Protein AF-A0A7W4I8B1-F1 (afdb_monomer_lite)

Secondary structure (DSSP, 8-state):
--------HHHHHHHHHHSTTHHHHHHHSTTBTTTBPEEEEEEEETTEEEEEEEEE-EEETTEEE-SS-EEEEESSS-TT-EEEEE-S--SEEEEEEEE------PPPP-HHHHTT-HHHHHHHHHHHHHT-TTHHHHHHH-TTBTTTB-EEEEEEPSSSS-EEEEEEE--EEE-TTS-EEE-TTS-EEEEE--TTS--EEEEE-TTTS-EEEEEEE-SGGG-S--SSHHHHHHHHHHHHHHHHT-HHHHHHHHHHHHHHT--SS---EEEEEETTEEEEEEEEE--EETTTEE-TTSEEEEE-TTS-EEEEEGGG-SEEEEE--------

pLDDT: mean 74.07, std 16.53, range [25.53, 95.06]

Radius of gyration: 26.52 Å; chains: 1; bounding box: 70×61×72 Å

Foldseek 3Di:
DDPPPVCDLVNQVVLLCPQPCNVVLCVQVFQDLAQQWFWWKWWDDPPDTFIFTFSFADDDPSYHPPQAKTWGWGCPVPVSTDIDIDHRRPTDMGTDDTGRPHLPDPPDPPVVVCLPDPVSVLVVLVVLLVSDRCNVVLCVQPQCDLALEKWWWKFKADPPDGWIWIFRFADWDADPVRGIYHPPQAKTWTFTDDVPDRIDIDIDHCVVIPMDTPDIGDSVVRDDRDVCNVVLVLFAVLLQVLQVVDPVLLVVQCVVCVVVVHDSGQFKWKWFAQPPDIATFTFSDADDDPFDDGPLQAWTWGQTSVSDIDIDNSVNTPDMDMDGDDDDDDD

Structure (mmCIF, N/CA/C/O backbone):
data_AF-A0A7W4I8B1-F1
#
_entry.id   AF-A0A7W4I8B1-F1
#
loop_
_atom_site.group_PDB
_atom_site.id
_atom_site.type_symbol
_atom_site.label_atom_id
_atom_site.label_alt_id
_atom_site.label_comp_id
_atom_site.label_asym_id
_atom_site.label_entity_id
_atom_site.label_seq_id
_atom_site.pdbx_PDB_ins_code
_atom_site.Cartn_x
_atom_site.Cartn_y
_atom_site.Cartn_z
_atom_site.occupancy
_atom_site.B_iso_or_equiv
_atom_site.auth_seq_id
_atom_site.auth_comp_id
_atom_site.auth_asym_id
_atom_site.auth_atom_id
_atom_site.pdbx_PDB_model_num
ATOM 1 N N . MET A 1 1 ? -34.168 -5.038 41.125 1.00 32.00 1 MET A N 1
ATOM 2 C CA . MET A 1 1 ? -33.395 -6.272 40.877 1.00 32.00 1 MET A CA 1
ATOM 3 C C . MET A 1 1 ? -32.496 -5.937 39.701 1.00 32.00 1 MET A C 1
ATOM 5 O O . MET A 1 1 ? -32.851 -6.201 38.564 1.00 32.00 1 MET A O 1
ATOM 9 N N . GLU A 1 2 ? -31.444 -5.168 39.977 1.00 31.81 2 GLU A N 1
ATOM 10 C CA . GLU A 1 2 ? -30.563 -4.589 38.960 1.00 31.81 2 GLU A CA 1
ATOM 11 C C . GLU A 1 2 ? -29.473 -5.608 38.655 1.00 31.81 2 GLU A C 1
ATOM 13 O O . GLU A 1 2 ? -28.591 -5.855 39.472 1.00 31.81 2 GLU A O 1
ATOM 18 N N . ASN A 1 3 ? -29.597 -6.255 37.502 1.00 31.66 3 ASN A N 1
ATOM 19 C CA . ASN A 1 3 ? -28.546 -7.076 36.924 1.00 31.66 3 ASN A CA 1
ATOM 20 C C . ASN A 1 3 ? -27.954 -6.264 35.764 1.00 31.66 3 ASN A C 1
ATOM 22 O O . ASN A 1 3 ? -28.152 -6.590 34.599 1.00 31.66 3 ASN A O 1
ATOM 26 N N . THR A 1 4 ? -27.285 -5.152 36.076 1.00 36.09 4 THR A N 1
ATOM 27 C CA . THR A 1 4 ? -26.456 -4.426 35.108 1.00 36.09 4 THR A CA 1
ATOM 28 C C . THR A 1 4 ? -25.197 -5.253 34.887 1.00 36.09 4 THR A C 1
ATOM 30 O O . THR A 1 4 ? -24.173 -5.099 35.551 1.00 36.09 4 THR A O 1
ATOM 33 N N . CYS A 1 5 ? -25.311 -6.228 33.985 1.00 39.41 5 CYS A N 1
ATOM 34 C CA . CYS A 1 5 ? -24.157 -6.895 33.415 1.00 39.41 5 CYS A CA 1
ATOM 35 C C . CYS A 1 5 ? -23.373 -5.807 32.677 1.00 39.41 5 CYS A C 1
ATOM 37 O O . CYS A 1 5 ? -23.791 -5.348 31.621 1.00 39.41 5 CYS A O 1
ATOM 39 N N . SER A 1 6 ? -22.298 -5.317 33.291 1.00 49.91 6 SER A N 1
ATOM 40 C CA . SER A 1 6 ? -21.320 -4.468 32.620 1.00 49.91 6 SER A CA 1
ATOM 41 C C . SER A 1 6 ? -20.761 -5.276 31.450 1.00 49.91 6 SER A C 1
ATOM 43 O O . SER A 1 6 ? -19.917 -6.157 31.636 1.00 49.91 6 SER A O 1
ATOM 45 N N . THR A 1 7 ? -21.312 -5.060 30.256 1.00 63.59 7 THR A N 1
ATOM 46 C CA . THR A 1 7 ? -20.799 -5.672 29.037 1.00 63.59 7 THR A CA 1
ATOM 47 C C . THR A 1 7 ? -19.447 -5.030 28.772 1.00 63.59 7 THR A C 1
ATOM 49 O O . THR A 1 7 ? -19.365 -3.860 28.401 1.00 63.59 7 THR A O 1
ATOM 52 N N . SER A 1 8 ? -18.373 -5.774 29.032 1.00 83.50 8 SER A N 1
ATOM 53 C CA . SER A 1 8 ? -17.022 -5.260 28.839 1.00 83.50 8 SER A CA 1
ATOM 54 C C . SER A 1 8 ? -16.792 -4.921 27.366 1.00 83.50 8 SER A C 1
ATOM 56 O O . SER A 1 8 ? -17.287 -5.614 26.471 1.00 83.50 8 SER A O 1
ATOM 58 N N . LEU A 1 9 ? -16.010 -3.871 27.104 1.00 85.94 9 LEU A N 1
ATOM 59 C CA . LEU A 1 9 ? -15.662 -3.453 25.748 1.00 85.94 9 LEU A CA 1
ATOM 60 C C . LEU A 1 9 ? -15.135 -4.621 24.896 1.00 85.94 9 LEU A C 1
ATOM 62 O O . LEU A 1 9 ? -15.518 -4.759 23.737 1.00 85.94 9 LEU A O 1
ATOM 66 N N . ASP A 1 10 ? -14.314 -5.499 25.478 1.00 86.69 10 ASP A N 1
ATOM 67 C CA . ASP A 1 10 ? -13.799 -6.693 24.799 1.00 86.69 10 ASP A CA 1
ATOM 68 C C . ASP A 1 10 ? -14.903 -7.639 24.320 1.00 86.69 10 ASP A C 1
ATOM 70 O O . ASP A 1 10 ? -14.836 -8.148 23.201 1.00 86.69 10 ASP A O 1
ATOM 74 N N . ALA A 1 11 ? -15.938 -7.857 25.136 1.00 88.50 11 ALA A N 1
ATOM 75 C CA . ALA A 1 11 ? -17.061 -8.705 24.761 1.00 88.50 11 ALA A CA 1
ATOM 76 C C . ALA A 1 11 ? -17.877 -8.084 23.616 1.00 88.50 11 ALA A C 1
ATOM 78 O O . ALA A 1 11 ? -18.246 -8.799 22.684 1.00 88.50 11 ALA A O 1
ATOM 79 N N . LEU A 1 12 ? -18.101 -6.763 23.641 1.00 89.88 12 LEU A N 1
ATOM 80 C CA . LEU A 1 12 ? -18.790 -6.048 22.560 1.00 89.88 12 LEU A CA 1
ATOM 81 C C . LEU A 1 12 ? -17.990 -6.058 21.257 1.00 89.88 12 LEU A C 1
ATOM 83 O O . LEU A 1 12 ? -18.561 -6.313 20.200 1.00 89.88 12 LEU A O 1
ATOM 87 N N . VAL A 1 13 ? -16.678 -5.813 21.314 1.00 90.19 13 VAL A N 1
ATOM 88 C CA . VAL A 1 13 ? -15.803 -5.851 20.130 1.00 90.19 13 VAL A CA 1
ATOM 89 C C . VAL A 1 13 ? -15.791 -7.249 19.523 1.00 90.19 13 VAL A C 1
ATOM 91 O O . VAL A 1 13 ? -15.907 -7.405 18.308 1.00 90.19 13 VAL A O 1
ATOM 94 N N . GLU A 1 14 ? -15.689 -8.278 20.357 1.00 89.75 14 GLU A N 1
ATOM 95 C CA . GLU A 1 14 ? -15.655 -9.654 19.886 1.00 89.75 14 GLU A CA 1
ATOM 96 C C . GLU A 1 14 ? -17.014 -10.113 19.326 1.00 89.75 14 GLU A C 1
ATOM 98 O O . GLU A 1 14 ? -17.061 -10.793 18.301 1.00 89.75 14 GLU A O 1
ATOM 103 N N . ALA A 1 15 ? -18.129 -9.698 19.935 1.00 90.25 15 ALA A N 1
ATOM 104 C CA . ALA A 1 15 ? -19.464 -9.911 19.377 1.00 90.25 15 ALA A CA 1
ATOM 105 C C . ALA A 1 15 ? -19.633 -9.178 18.035 1.00 90.25 15 ALA A C 1
ATOM 107 O O . ALA A 1 15 ? -20.094 -9.770 17.059 1.00 90.25 15 ALA A O 1
ATOM 108 N N . PHE A 1 16 ? -19.173 -7.928 17.946 1.00 92.38 16 PHE A N 1
ATOM 109 C CA . PHE A 1 16 ? -19.230 -7.135 16.721 1.00 92.38 16 PHE A CA 1
ATOM 110 C C . PHE A 1 16 ? -18.439 -7.774 15.573 1.00 92.38 16 PHE A C 1
ATOM 112 O O . PHE A 1 16 ? -18.939 -7.843 14.452 1.00 92.38 16 PHE A O 1
ATOM 119 N N . ARG A 1 17 ? -17.240 -8.307 15.844 1.00 89.94 17 ARG A N 1
ATOM 120 C CA . ARG A 1 17 ? -16.412 -9.021 14.850 1.00 89.94 17 ARG A CA 1
ATOM 121 C C . ARG A 1 17 ? -17.096 -10.259 14.270 1.00 89.94 17 ARG A C 1
ATOM 123 O O . ARG A 1 17 ? -16.826 -10.622 13.129 1.00 89.94 17 ARG A O 1
ATOM 130 N N . ARG A 1 18 ? -17.973 -10.907 15.040 1.00 88.44 18 ARG A N 1
ATOM 131 C CA . ARG A 1 18 ? -18.739 -12.086 14.602 1.00 88.44 18 ARG A CA 1
ATOM 132 C C . ARG A 1 18 ? -20.058 -11.729 13.924 1.00 88.44 18 ARG A C 1
ATOM 134 O O . ARG A 1 18 ? -20.671 -12.598 13.307 1.00 88.44 18 ARG A O 1
ATOM 141 N N . HIS A 1 19 ? -20.501 -10.479 14.029 1.00 89.00 19 HIS A N 1
ATOM 142 C CA . HIS A 1 19 ? -21.774 -10.049 13.474 1.00 89.00 19 HIS A CA 1
ATOM 143 C C . HIS A 1 19 ? -21.735 -10.081 11.927 1.00 89.00 19 HIS A C 1
ATOM 145 O O . HIS A 1 19 ? -20.777 -9.581 11.331 1.00 89.00 19 HIS A O 1
ATOM 151 N N . PRO A 1 20 ? -22.778 -10.582 11.232 1.00 86.94 20 PRO A N 1
ATOM 152 C CA . PRO A 1 20 ? -22.771 -10.743 9.768 1.00 86.94 20 PRO A CA 1
ATOM 153 C C . PRO A 1 20 ? -22.497 -9.458 8.973 1.00 86.94 20 PRO A C 1
ATOM 155 O O . PRO A 1 20 ? -21.994 -9.499 7.854 1.00 86.94 20 PRO A O 1
ATOM 158 N N . SER A 1 21 ? -22.822 -8.299 9.550 1.00 83.62 21 SER A N 1
ATOM 159 C CA . SER A 1 21 ? -22.590 -6.989 8.926 1.00 83.62 21 SER A CA 1
ATOM 160 C C . SER A 1 21 ? -21.187 -6.414 9.163 1.00 83.62 21 SER A C 1
ATOM 162 O O . SER A 1 21 ? -20.943 -5.294 8.718 1.00 83.62 21 SER A O 1
ATOM 164 N N . TYR A 1 22 ? -20.286 -7.124 9.854 1.00 84.88 22 TYR A N 1
ATOM 165 C CA . TYR A 1 22 ? -18.963 -6.620 10.244 1.00 84.88 22 TYR A CA 1
ATOM 166 C C . TYR A 1 22 ? -18.175 -6.055 9.056 1.00 84.88 22 TYR A C 1
ATOM 168 O O . TYR A 1 22 ? -17.857 -4.867 9.053 1.00 84.88 22 TYR A O 1
ATOM 176 N N . SER A 1 23 ? -17.944 -6.852 8.005 1.00 75.25 23 SER A N 1
ATOM 177 C CA . SER A 1 23 ? -17.171 -6.423 6.827 1.00 75.25 23 SER A CA 1
ATOM 178 C C . SER A 1 23 ? -17.755 -5.165 6.184 1.00 75.25 23 SER A C 1
ATOM 180 O O . SER A 1 23 ? -17.041 -4.196 5.944 1.00 75.25 23 SER A O 1
ATOM 182 N N . ARG A 1 24 ? -19.081 -5.128 6.009 1.00 75.62 24 ARG A N 1
ATOM 183 C CA . ARG A 1 24 ? -19.778 -3.974 5.432 1.00 75.62 24 ARG A CA 1
ATOM 184 C C . ARG A 1 24 ? -19.673 -2.731 6.316 1.00 75.62 24 ARG A C 1
ATOM 186 O O . ARG A 1 24 ? -19.602 -1.622 5.801 1.00 75.62 24 ARG A O 1
ATOM 193 N N . LEU A 1 25 ? -19.712 -2.873 7.639 1.00 78.81 25 LEU A N 1
ATOM 194 C CA . LEU A 1 25 ? -19.584 -1.734 8.553 1.00 78.81 25 LEU A CA 1
ATOM 195 C C . LEU A 1 25 ? -18.142 -1.216 8.594 1.00 78.81 25 LEU A C 1
ATOM 197 O O . LEU A 1 25 ? -17.950 -0.003 8.572 1.00 78.81 25 LEU A O 1
ATOM 201 N N . MET A 1 26 ? -17.153 -2.109 8.523 1.00 80.56 26 MET A N 1
ATOM 202 C CA . MET A 1 26 ? -15.736 -1.748 8.411 1.00 80.56 26 MET A CA 1
ATOM 203 C C . MET A 1 26 ? -15.410 -1.005 7.107 1.00 80.56 26 MET A C 1
ATOM 205 O O . MET A 1 26 ? -14.622 -0.066 7.138 1.00 80.56 26 MET A O 1
ATOM 209 N N . GLU A 1 27 ? -16.060 -1.333 5.984 1.00 69.69 27 GLU A N 1
ATOM 210 C CA . GLU A 1 27 ? -15.937 -0.558 4.731 1.00 69.69 27 GLU A CA 1
ATOM 211 C C . GLU A 1 27 ? -16.380 0.906 4.892 1.00 69.69 27 GLU A C 1
ATOM 213 O O . GLU A 1 27 ? -15.845 1.800 4.244 1.00 69.69 27 GLU A O 1
ATOM 218 N N . HIS A 1 28 ? -17.366 1.163 5.757 1.00 73.00 28 HIS A N 1
ATOM 219 C CA . HIS A 1 28 ? -17.935 2.499 5.966 1.00 73.00 28 HIS A CA 1
ATOM 220 C C . HIS A 1 28 ? -17.299 3.249 7.141 1.00 73.00 28 HIS A C 1
ATOM 222 O O . HIS A 1 28 ? -17.635 4.408 7.389 1.00 73.00 28 HIS A O 1
ATOM 228 N N . THR A 1 29 ? -16.431 2.595 7.908 1.00 74.62 29 THR A N 1
ATOM 229 C CA . THR A 1 29 ? -15.659 3.192 9.003 1.00 74.62 29 THR A CA 1
ATOM 230 C C . THR A 1 29 ? -14.272 2.540 9.024 1.00 74.62 29 THR A C 1
ATOM 232 O O . THR A 1 29 ? -13.942 1.773 9.934 1.00 74.62 29 THR A O 1
ATOM 235 N N . PRO A 1 30 ? -13.459 2.799 7.982 1.00 65.31 30 PRO A N 1
ATOM 236 C CA . PRO A 1 30 ? -12.119 2.243 7.887 1.00 65.31 30 PRO A CA 1
ATOM 237 C C . PRO A 1 30 ? -11.260 2.731 9.058 1.00 65.31 30 PRO A C 1
ATOM 239 O O . PRO A 1 30 ? -11.324 3.892 9.459 1.00 65.31 30 PRO A O 1
ATOM 242 N N . GLY A 1 31 ? -10.460 1.830 9.629 1.00 66.94 31 GLY A N 1
ATOM 243 C CA . GLY A 1 31 ? -9.614 2.139 10.784 1.00 66.94 31 GLY A CA 1
ATOM 244 C C . GLY A 1 31 ? -10.331 2.113 12.139 1.00 66.94 31 GLY A C 1
ATOM 245 O O . GLY A 1 31 ? -9.711 2.477 13.139 1.00 66.94 31 GLY A O 1
ATOM 246 N N . LEU A 1 32 ? -11.589 1.661 12.212 1.00 79.94 32 LEU A N 1
ATOM 247 C CA . LEU A 1 32 ? -12.257 1.402 13.488 1.00 79.94 32 LEU A CA 1
ATOM 248 C C . LEU A 1 32 ? -11.489 0.363 14.314 1.00 79.94 32 LEU A C 1
ATOM 250 O O . LEU A 1 32 ? -11.116 -0.701 13.821 1.00 79.94 32 LEU A O 1
ATOM 254 N N . GLY A 1 33 ? -11.219 0.715 15.565 1.00 73.69 33 GLY A N 1
ATOM 255 C CA . GLY A 1 33 ? -10.358 -0.018 16.475 1.00 73.69 33 GLY A CA 1
ATOM 256 C C . GLY A 1 33 ? -8.879 0.336 16.382 1.00 73.69 33 GLY A C 1
ATOM 257 O O . GLY A 1 33 ? -8.163 0.026 17.316 1.00 73.69 33 GLY A O 1
ATOM 258 N N . SER A 1 34 ? -8.399 1.010 15.333 1.00 70.69 34 SER A N 1
ATOM 259 C CA . SER A 1 34 ? -6.978 1.387 15.202 1.00 70.69 34 SER A CA 1
ATOM 260 C C . SER A 1 34 ? -6.770 2.901 15.203 1.00 70.69 34 SER A C 1
ATOM 262 O O . SER A 1 34 ? -6.152 3.437 16.118 1.00 70.69 34 SER A O 1
ATOM 264 N N . VAL A 1 35 ? -7.303 3.592 14.193 1.00 66.19 35 VAL A N 1
ATOM 265 C CA . VAL A 1 35 ? -7.264 5.059 14.057 1.00 66.19 35 VAL A CA 1
ATOM 266 C C . VAL A 1 35 ? -8.442 5.694 14.787 1.00 66.19 35 VAL A C 1
ATOM 268 O O . VAL A 1 35 ? -8.278 6.684 15.492 1.00 66.19 35 VAL A O 1
ATOM 271 N N . VAL A 1 36 ? -9.626 5.100 14.633 1.00 76.75 36 VAL A N 1
ATOM 272 C CA . VAL A 1 36 ? -10.835 5.493 15.355 1.00 76.75 36 VAL A CA 1
ATOM 273 C C . VAL A 1 36 ? -10.966 4.545 16.536 1.00 76.75 36 VAL A C 1
ATOM 275 O O . VAL A 1 36 ? -11.059 3.336 16.312 1.00 76.75 36 VAL A O 1
ATOM 278 N N . PRO A 1 37 ? -10.935 5.024 17.786 1.00 82.44 37 PRO A N 1
ATOM 279 C CA . PRO A 1 37 ? -10.950 4.121 18.919 1.00 82.44 37 PRO A CA 1
ATOM 280 C C . PRO A 1 37 ? -12.295 3.397 19.014 1.00 82.44 37 PRO A C 1
ATOM 282 O O . PRO A 1 37 ? -13.349 3.921 18.642 1.00 82.44 37 PRO A O 1
ATOM 285 N N . TRP A 1 38 ? -12.260 2.186 19.561 1.00 90.25 38 TRP A N 1
ATOM 286 C CA . TRP A 1 38 ? -13.466 1.545 20.048 1.00 90.25 38 TRP A CA 1
ATOM 287 C C . TRP A 1 38 ? -14.041 2.401 21.167 1.00 90.25 38 TRP A C 1
ATOM 289 O O . TRP A 1 38 ? -13.359 2.636 22.163 1.00 90.25 38 TRP A O 1
ATOM 299 N N . THR A 1 39 ? -15.276 2.863 21.014 1.00 91.31 39 THR A N 1
ATOM 300 C CA . THR A 1 39 ? -15.937 3.702 22.014 1.00 91.31 39 THR A CA 1
ATOM 301 C C . THR A 1 39 ? -17.248 3.058 22.407 1.00 91.31 39 THR A C 1
ATOM 303 O O . THR A 1 39 ? -18.123 2.867 21.561 1.00 91.31 39 THR A O 1
ATOM 306 N N . VAL A 1 40 ? -17.376 2.727 23.689 1.00 93.19 40 VAL A N 1
ATOM 307 C CA . VAL A 1 40 ? -18.647 2.314 24.278 1.00 93.19 40 VAL A CA 1
ATOM 308 C C . VAL A 1 40 ? -19.364 3.560 24.756 1.00 93.19 40 VAL A C 1
ATOM 310 O O . VAL A 1 40 ? -18.808 4.346 25.531 1.00 93.19 40 VAL A O 1
ATOM 313 N N . VAL A 1 41 ? -20.599 3.728 24.305 1.00 92.00 41 VAL A N 1
ATOM 314 C CA . VAL A 1 41 ? -21.492 4.779 24.777 1.00 92.00 41 VAL A CA 1
ATOM 315 C C . VAL A 1 41 ? -22.725 4.164 25.403 1.00 92.00 41 VAL A C 1
ATOM 317 O O . VAL A 1 41 ? -23.181 3.092 25.006 1.00 92.00 41 VAL A O 1
ATOM 320 N N . GLU A 1 42 ? -23.260 4.877 26.373 1.00 91.69 42 GLU A N 1
ATOM 321 C CA . GLU A 1 42 ? -24.583 4.657 26.919 1.00 91.69 42 GLU A CA 1
ATOM 322 C C . GLU A 1 42 ? -25.472 5.798 26.445 1.00 91.69 42 GLU A C 1
ATOM 324 O O . GLU A 1 42 ? -25.146 6.974 26.621 1.00 91.69 42 GLU A O 1
ATOM 329 N N . CYS A 1 43 ? -26.566 5.446 25.788 1.00 88.44 43 CYS A N 1
ATOM 330 C CA . CYS A 1 43 ? -27.579 6.375 25.326 1.00 88.44 43 CYS A CA 1
ATOM 331 C C . CYS A 1 43 ? -28.795 6.219 26.229 1.00 88.44 43 CYS A C 1
ATOM 333 O O . CYS A 1 43 ? -29.382 5.139 26.264 1.00 88.44 43 CYS A O 1
ATOM 335 N N . SER A 1 44 ? -29.192 7.287 26.918 1.00 86.62 44 SER A N 1
ATOM 336 C CA . SER A 1 44 ? -30.381 7.300 27.767 1.00 86.62 44 SER A CA 1
ATOM 337 C C . SER A 1 44 ? -31.345 8.410 27.345 1.00 86.62 44 SER A C 1
ATOM 339 O O . SER A 1 44 ? -30.976 9.548 27.049 1.00 86.62 44 SER A O 1
ATOM 341 N N . HIS A 1 45 ? -32.616 8.050 27.251 1.00 82.69 45 HIS A N 1
ATOM 342 C CA . HIS A 1 45 ? -33.745 8.930 26.996 1.00 82.69 45 HIS A CA 1
ATOM 343 C C . HIS A 1 45 ? -34.973 8.354 27.710 1.00 82.69 45 HIS A C 1
ATOM 345 O O . HIS A 1 45 ? -35.009 7.159 27.991 1.00 82.69 45 HIS A O 1
ATOM 351 N N . ASP A 1 46 ? -36.001 9.168 27.965 1.00 76.69 46 ASP A N 1
ATOM 352 C CA . ASP A 1 46 ? -37.154 8.815 28.818 1.00 76.69 46 ASP A CA 1
ATOM 353 C C . ASP A 1 46 ? -37.843 7.479 28.465 1.00 76.69 46 ASP A C 1
ATOM 355 O O . ASP A 1 46 ? -38.516 6.883 29.302 1.00 76.69 46 ASP A O 1
ATOM 359 N N . MET A 1 47 ? -37.683 7.006 27.226 1.00 78.12 47 MET A N 1
ATOM 360 C CA . MET A 1 47 ? -38.288 5.777 26.704 1.00 78.12 47 MET A CA 1
ATOM 361 C C . MET A 1 47 ? -37.275 4.767 26.144 1.00 78.12 47 MET A C 1
ATOM 363 O O . MET A 1 47 ? -37.687 3.733 25.619 1.00 78.12 47 MET A O 1
ATOM 367 N N . PHE A 1 48 ? -35.974 5.063 26.188 1.00 80.06 48 PHE A N 1
ATOM 368 C CA . PHE A 1 48 ? -34.948 4.230 25.567 1.00 80.06 48 PHE A CA 1
ATOM 369 C C . PHE A 1 48 ? -33.626 4.326 26.318 1.00 80.06 48 PHE A C 1
ATOM 371 O O . PHE A 1 48 ? -33.086 5.413 26.506 1.00 80.06 48 PHE A O 1
ATOM 378 N N . GLU A 1 49 ? -33.074 3.171 26.657 1.00 87.44 49 GLU A N 1
ATOM 379 C CA . GLU A 1 49 ? -31.738 3.035 27.217 1.00 87.44 49 GLU A CA 1
ATOM 380 C C . GLU A 1 49 ? -31.010 1.946 26.432 1.00 87.44 49 GLU A C 1
ATOM 382 O O . GLU A 1 49 ? -31.559 0.860 26.235 1.00 87.44 49 GLU A O 1
ATOM 387 N N . ALA A 1 50 ? -29.810 2.246 25.940 1.00 89.31 50 ALA A N 1
ATOM 388 C CA . ALA A 1 50 ? -28.953 1.252 25.307 1.00 89.31 50 ALA A CA 1
ATOM 389 C C . ALA A 1 50 ? -27.485 1.564 25.554 1.00 89.31 50 ALA A C 1
ATOM 391 O O . ALA A 1 50 ? -27.040 2.701 25.391 1.00 89.31 50 ALA A O 1
ATOM 392 N N . THR A 1 51 ? -26.721 0.527 25.864 1.00 91.44 51 THR A N 1
ATOM 393 C CA . THR A 1 51 ? -25.265 0.558 25.896 1.00 91.44 51 THR A CA 1
ATOM 394 C C . THR A 1 51 ? -24.729 -0.170 24.676 1.00 91.44 51 THR A C 1
ATOM 396 O O . THR A 1 51 ? -25.192 -1.249 24.303 1.00 91.44 51 THR A O 1
ATOM 399 N N . GLY A 1 52 ? -23.736 0.407 24.010 1.00 92.69 52 GLY A N 1
ATOM 400 C CA . GLY A 1 52 ? -23.172 -0.240 22.838 1.00 92.69 52 GLY A CA 1
ATOM 401 C C . GLY A 1 52 ? -21.906 0.397 22.308 1.00 92.69 52 GLY A C 1
ATOM 402 O O . GLY A 1 52 ? -21.446 1.442 22.763 1.00 92.69 52 GLY A O 1
ATOM 403 N N . LEU A 1 53 ? -21.345 -0.266 21.311 1.00 93.94 53 LEU A N 1
ATOM 404 C CA . LEU A 1 53 ? -20.151 0.136 20.597 1.00 93.94 53 LEU A CA 1
ATOM 405 C C . LEU A 1 53 ? -20.520 1.076 19.449 1.00 93.94 53 LEU A C 1
ATOM 407 O O . LEU A 1 53 ? -21.330 0.725 18.590 1.00 93.94 53 LEU A O 1
ATOM 411 N N . VAL A 1 54 ? -19.914 2.258 19.392 1.00 93.25 54 VAL A N 1
ATOM 412 C CA . VAL A 1 54 ? -20.075 3.147 18.237 1.00 93.25 54 VAL A CA 1
ATOM 413 C C . VAL A 1 54 ? -19.294 2.564 17.066 1.00 93.25 54 VAL A C 1
ATOM 415 O O . VAL A 1 54 ? -18.080 2.378 17.142 1.00 93.25 54 VAL A O 1
ATOM 418 N N . VAL A 1 55 ? -20.005 2.252 15.983 1.00 91.62 55 VAL A N 1
ATOM 419 C CA . VAL A 1 55 ? -19.438 1.570 14.805 1.00 91.62 55 VAL A CA 1
ATOM 420 C C . VAL A 1 55 ? -19.511 2.404 13.531 1.00 91.62 55 VAL A C 1
ATOM 422 O O . VAL A 1 55 ? -18.964 2.001 12.510 1.00 91.62 55 VAL A O 1
ATOM 425 N N . ARG A 1 56 ? -20.203 3.549 13.567 1.00 90.56 56 ARG A N 1
ATOM 426 C CA . ARG A 1 56 ? -20.252 4.536 12.479 1.00 90.56 56 ARG A CA 1
ATOM 427 C C . ARG A 1 56 ? -20.743 5.876 13.009 1.00 90.56 56 ARG A C 1
ATOM 429 O O . ARG A 1 56 ? -21.615 5.899 13.865 1.00 90.56 56 ARG A O 1
ATOM 436 N N . GLY A 1 57 ? -20.293 6.976 12.429 1.00 85.81 57 GLY A N 1
ATOM 437 C CA . GLY A 1 57 ? -20.691 8.325 12.823 1.00 85.81 57 GLY A CA 1
ATOM 438 C C . GLY A 1 57 ? -19.763 9.364 12.212 1.00 85.81 57 GLY A C 1
ATOM 439 O O . GLY A 1 57 ? -18.836 9.015 11.477 1.00 85.81 57 GLY A O 1
ATOM 440 N N . SER A 1 58 ? -20.027 10.630 12.509 1.00 82.69 58 SER A N 1
ATOM 441 C CA . SER A 1 58 ? -19.086 11.710 12.222 1.00 82.69 58 SER A CA 1
ATOM 442 C C . SER A 1 58 ? -17.919 11.658 13.209 1.00 82.69 58 SER A C 1
ATOM 444 O O . SER A 1 58 ? -18.071 11.203 14.343 1.00 82.69 58 SER A O 1
ATOM 446 N N . LEU A 1 59 ? -16.750 12.117 12.771 1.00 80.69 59 LEU A N 1
ATOM 447 C CA . LEU A 1 59 ? -15.568 12.251 13.616 1.00 80.69 59 LEU A CA 1
ATOM 448 C C . LEU A 1 59 ? -15.195 13.725 13.720 1.00 80.69 59 LEU A C 1
ATOM 450 O O . LEU A 1 59 ? -15.166 14.429 12.711 1.00 80.69 59 LEU A O 1
ATOM 454 N N . GLU A 1 60 ? -14.841 14.157 14.922 1.00 75.69 60 GLU A N 1
ATOM 455 C CA . GLU A 1 60 ? -14.289 15.476 15.193 1.00 75.69 60 GLU A CA 1
ATOM 456 C C . GLU A 1 60 ? -12.991 15.307 15.984 1.00 75.69 60 GLU A C 1
ATOM 458 O O . GLU A 1 60 ? -12.950 14.614 17.000 1.00 75.69 60 GLU A O 1
ATOM 463 N N . SER A 1 61 ? -11.898 15.886 15.480 1.00 72.25 61 SER A N 1
ATOM 464 C CA . SER A 1 61 ? -10.568 15.827 16.113 1.00 72.25 61 SER A CA 1
ATOM 465 C C . SER A 1 61 ? -10.082 14.410 16.484 1.00 72.25 61 SER A C 1
ATOM 467 O O . SER A 1 61 ? -9.329 14.236 17.438 1.00 72.25 61 SER A O 1
ATOM 469 N N . GLY A 1 62 ? -10.493 13.389 15.722 1.00 68.19 62 GLY A N 1
ATOM 470 C CA . GLY A 1 62 ? -10.080 11.994 15.931 1.00 68.19 62 GLY A CA 1
ATOM 471 C C . GLY A 1 62 ? -10.946 11.194 16.914 1.00 68.19 62 GLY A C 1
ATOM 472 O O . GLY A 1 62 ? -10.645 10.033 17.178 1.00 68.19 62 GLY A O 1
ATOM 473 N N . THR A 1 63 ? -12.036 11.772 17.420 1.00 78.12 63 THR A N 1
ATOM 474 C CA . THR A 1 63 ? -13.034 11.087 18.257 1.00 78.12 63 THR A CA 1
ATOM 475 C C . THR A 1 63 ? -14.426 11.161 17.635 1.00 78.12 63 THR A C 1
ATOM 477 O O . THR A 1 63 ? -14.657 11.953 16.725 1.00 78.12 63 THR A O 1
ATOM 480 N N . TRP A 1 64 ? -15.362 10.339 18.111 1.00 84.94 64 TRP A N 1
ATOM 481 C CA . TRP A 1 64 ? -16.751 10.371 17.652 1.00 84.94 64 TRP A CA 1
ATOM 482 C C . TRP A 1 64 ? -17.444 11.692 17.991 1.00 84.94 64 TRP A C 1
ATOM 484 O O . TRP A 1 64 ? -17.464 12.102 19.150 1.00 84.94 64 TRP A O 1
ATOM 494 N N . ASP A 1 65 ? -18.066 12.310 16.989 1.00 87.06 65 ASP A N 1
ATOM 495 C CA . ASP A 1 65 ? -19.092 13.329 17.198 1.00 87.06 65 ASP A CA 1
ATOM 496 C C . ASP A 1 65 ? -20.413 12.618 17.519 1.00 87.06 65 ASP A C 1
ATOM 498 O O . ASP A 1 65 ? -21.084 12.057 16.646 1.00 87.06 65 ASP A O 1
ATOM 502 N N . LEU A 1 66 ? -20.754 12.618 18.807 1.00 87.19 66 LEU A N 1
ATOM 503 C CA . LEU A 1 66 ? -21.954 11.982 19.351 1.00 87.19 66 LEU A CA 1
ATOM 504 C C . LEU A 1 66 ? -23.170 12.921 19.376 1.00 87.19 66 LEU A C 1
ATOM 506 O O . LEU A 1 66 ? -24.266 12.480 19.715 1.00 87.19 66 LEU A O 1
ATOM 510 N N . CYS A 1 67 ? -22.996 14.197 19.012 1.00 82.81 67 CYS A N 1
ATOM 511 C CA . CYS A 1 67 ? -24.095 15.154 18.868 1.00 82.81 67 CYS A CA 1
ATOM 512 C C . CYS A 1 67 ? -24.843 14.945 17.540 1.00 82.81 67 CYS A C 1
ATOM 514 O O . CYS A 1 67 ? -26.022 15.285 17.413 1.00 82.81 67 CYS A O 1
ATOM 516 N N . GLY A 1 68 ? -24.147 14.400 16.537 1.00 79.81 68 GLY A N 1
ATOM 517 C CA . GLY A 1 68 ? -24.695 14.042 15.235 1.00 79.81 68 GLY A CA 1
ATOM 518 C C . GLY A 1 68 ? -25.451 12.707 15.207 1.00 79.81 68 GLY A C 1
ATOM 519 O O . GLY A 1 68 ? -25.812 12.117 16.221 1.00 79.81 68 GLY A O 1
ATOM 520 N N . SER A 1 69 ? -25.715 12.212 13.993 1.00 85.38 69 SER A N 1
ATOM 521 C CA . SER A 1 69 ? -26.236 10.850 13.820 1.00 85.38 69 SER A CA 1
ATOM 522 C C . SER A 1 69 ? -25.093 9.837 13.824 1.00 85.38 69 SER A C 1
ATOM 524 O O . SER A 1 69 ? -24.116 10.007 13.094 1.00 85.38 69 SER A O 1
ATOM 526 N N . PHE A 1 70 ? -25.251 8.743 14.563 1.00 89.62 70 PHE A N 1
ATOM 527 C CA . PHE A 1 70 ? -24.272 7.658 14.629 1.00 89.62 70 PHE A CA 1
ATOM 528 C C . PHE A 1 70 ? -24.961 6.288 14.653 1.00 89.62 70 PHE A C 1
ATOM 530 O O . PHE A 1 70 ? -26.183 6.179 14.758 1.00 89.62 70 PHE A O 1
ATOM 537 N N . ARG A 1 71 ? -24.187 5.214 14.485 1.00 92.06 71 ARG A N 1
ATOM 538 C CA . ARG A 1 71 ? -24.660 3.836 14.611 1.00 92.06 71 ARG A CA 1
ATOM 539 C C . ARG A 1 71 ? -24.022 3.155 15.800 1.00 92.06 71 ARG A C 1
ATOM 541 O O . ARG A 1 71 ? -22.801 3.182 15.955 1.00 92.06 71 ARG A O 1
ATOM 548 N N . LEU A 1 72 ? -24.876 2.503 16.571 1.00 92.44 72 LEU A N 1
ATOM 549 C CA . LEU A 1 72 ? -24.546 1.808 17.798 1.00 92.44 72 LEU A CA 1
ATOM 550 C C . LEU A 1 72 ? -24.749 0.310 17.581 1.00 92.44 72 LEU A C 1
ATOM 552 O O . LEU A 1 72 ? -25.855 -0.116 17.264 1.00 92.44 72 LEU A O 1
ATOM 556 N N . PHE A 1 73 ? -23.696 -0.485 17.732 1.00 93.81 73 PHE A N 1
ATOM 557 C CA . PHE A 1 73 ? -23.818 -1.930 17.873 1.00 93.81 73 PHE A CA 1
ATOM 558 C C . PHE A 1 73 ? -24.071 -2.265 19.344 1.00 93.81 73 PHE A C 1
ATOM 560 O O . PHE A 1 73 ? -23.262 -1.909 20.197 1.00 93.81 73 PHE A O 1
ATOM 567 N N . THR A 1 74 ? -25.171 -2.940 19.652 1.00 92.81 74 THR A N 1
ATOM 568 C CA . THR A 1 74 ? -25.548 -3.302 21.026 1.00 92.81 74 THR A CA 1
ATOM 569 C C . THR A 1 74 ? -26.011 -4.748 21.096 1.00 92.81 74 THR A C 1
ATOM 571 O O . THR A 1 74 ? -26.549 -5.283 20.130 1.00 92.81 74 THR A O 1
ATOM 574 N N . THR A 1 75 ? -25.803 -5.378 22.248 1.00 90.94 75 THR A N 1
ATOM 575 C CA . THR A 1 75 ? -26.303 -6.721 22.573 1.00 90.94 75 THR A CA 1
ATOM 576 C C . THR A 1 75 ? -27.474 -6.686 23.558 1.00 90.94 75 THR A C 1
ATOM 578 O O . THR A 1 75 ? -27.932 -7.740 23.991 1.00 90.94 75 THR A O 1
ATOM 581 N N . ASP A 1 76 ? -27.960 -5.496 23.927 1.00 86.25 76 ASP A N 1
ATOM 582 C CA . ASP A 1 76 ? -28.950 -5.327 25.001 1.00 86.25 76 ASP A CA 1
ATOM 583 C C . ASP A 1 76 ? -30.335 -5.871 24.621 1.00 86.25 76 ASP A C 1
ATOM 585 O O . ASP A 1 76 ? -31.097 -6.314 25.480 1.00 86.25 76 ASP A O 1
ATOM 589 N N . PHE A 1 77 ? -30.651 -5.885 23.324 1.00 83.12 77 PHE A N 1
ATOM 590 C CA . PHE A 1 77 ? -31.952 -6.320 22.807 1.00 83.12 77 PHE A CA 1
ATOM 591 C C . PHE A 1 77 ? -31.892 -7.668 22.076 1.00 83.12 77 PHE A C 1
ATOM 593 O O . PHE A 1 77 ? -32.862 -8.428 22.093 1.00 83.12 77 PHE A O 1
ATOM 600 N N . VAL A 1 78 ? -30.757 -7.980 21.441 1.00 83.31 78 VAL A N 1
ATOM 601 C CA . VAL A 1 78 ? -30.532 -9.213 20.673 1.00 83.31 78 VAL A CA 1
ATOM 602 C C . VAL A 1 78 ? -29.184 -9.805 21.070 1.00 83.31 78 VAL A C 1
ATOM 604 O O . VAL A 1 78 ? -28.163 -9.129 20.988 1.00 83.31 78 VAL A O 1
ATOM 607 N N . ALA A 1 79 ? -29.170 -11.084 21.460 1.00 76.62 79 ALA A N 1
ATOM 608 C CA . ALA A 1 79 ? -27.961 -11.755 21.950 1.00 76.62 79 ALA A CA 1
ATOM 609 C C . ALA A 1 79 ? -26.829 -11.815 20.907 1.00 76.62 79 ALA A C 1
ATOM 611 O O . ALA A 1 79 ? -25.661 -11.676 21.261 1.00 76.62 79 ALA A O 1
ATOM 612 N N . ASP A 1 80 ? -27.177 -11.961 19.625 1.00 78.38 80 ASP A N 1
ATOM 613 C CA . ASP A 1 80 ? -26.220 -11.938 18.506 1.00 78.38 80 ASP A CA 1
ATOM 614 C C . ASP A 1 80 ? -25.768 -10.512 18.130 1.00 78.38 80 ASP A C 1
ATOM 616 O O . ASP A 1 80 ? -24.919 -10.322 17.256 1.00 78.38 80 ASP A O 1
ATOM 620 N N . GLY A 1 81 ? -26.320 -9.509 18.813 1.00 87.56 81 GLY A N 1
ATOM 621 C CA . GLY A 1 81 ? -26.103 -8.097 18.573 1.00 87.56 81 GLY A CA 1
ATOM 622 C C . GLY A 1 81 ? -26.981 -7.537 17.458 1.00 87.56 81 GLY A C 1
ATOM 623 O O . GLY A 1 81 ? -27.353 -8.221 16.506 1.00 87.56 81 GLY A O 1
ATOM 624 N N . GLU A 1 82 ? -27.300 -6.256 17.567 1.00 91.94 82 GLU A N 1
ATOM 625 C CA . GLU A 1 82 ? -27.962 -5.492 16.518 1.00 91.94 82 GLU A CA 1
ATOM 626 C C . GLU A 1 82 ? -27.312 -4.121 16.336 1.00 91.94 82 GLU A C 1
ATOM 628 O O . GLU A 1 82 ? -26.589 -3.628 17.202 1.00 91.94 82 GLU A O 1
ATOM 633 N N . VAL A 1 83 ? -27.559 -3.500 15.180 1.00 91.69 83 VAL A N 1
ATOM 634 C CA . VAL A 1 83 ? -27.025 -2.175 14.850 1.00 91.69 83 VAL A CA 1
ATOM 635 C C . VAL A 1 83 ? -28.160 -1.170 14.779 1.00 91.69 83 VAL A C 1
ATOM 637 O O . VAL A 1 83 ? -28.928 -1.136 13.815 1.00 91.69 83 VAL A O 1
ATOM 640 N N . LEU A 1 84 ? -28.209 -0.305 15.778 1.00 89.12 84 LEU A N 1
ATOM 641 C CA . LEU A 1 84 ? -29.164 0.782 15.886 1.00 89.12 84 LEU A CA 1
ATOM 642 C C . LEU A 1 84 ? -28.623 2.021 15.181 1.00 89.12 84 LEU A C 1
ATOM 644 O O . LEU A 1 84 ? -27.422 2.288 15.184 1.00 89.12 84 LEU A O 1
ATOM 648 N N . THR A 1 85 ? -29.511 2.787 14.550 1.00 88.69 85 THR A N 1
ATOM 649 C CA . THR A 1 85 ? -29.161 4.115 14.035 1.00 88.69 85 THR A CA 1
ATOM 650 C C . THR A 1 85 ? -29.745 5.160 14.969 1.00 88.69 85 THR A C 1
ATOM 652 O O . THR A 1 85 ? -30.959 5.246 15.128 1.00 88.69 85 THR A O 1
ATOM 655 N N . ILE A 1 86 ? -28.862 5.936 15.582 1.00 83.94 86 ILE A N 1
ATOM 656 C CA . ILE A 1 86 ? -29.190 7.022 16.490 1.00 83.94 86 ILE A CA 1
ATOM 657 C C . ILE A 1 86 ? -29.215 8.306 15.659 1.00 83.94 86 ILE A C 1
ATOM 659 O O . ILE A 1 86 ? -28.194 8.714 15.106 1.00 83.94 86 ILE A O 1
ATOM 663 N N . HIS A 1 87 ? -30.393 8.912 15.507 1.00 78.12 87 HIS A N 1
ATOM 664 C CA . HIS A 1 87 ? -30.591 10.125 14.713 1.00 78.12 87 HIS A CA 1
ATOM 665 C C . HIS A 1 87 ? -30.865 11.320 15.617 1.00 78.12 87 HIS A C 1
ATOM 667 O O . HIS A 1 87 ? -31.879 11.312 16.309 1.00 78.12 87 HIS A O 1
ATOM 673 N N . GLY A 1 88 ? -30.008 12.349 15.563 1.00 59.72 88 GLY A N 1
ATOM 674 C CA . GLY A 1 88 ? -30.258 13.645 16.214 1.00 59.72 88 GLY A CA 1
ATOM 675 C C . GLY A 1 88 ? -30.723 13.496 17.665 1.00 59.72 88 GLY A C 1
ATOM 676 O O . GLY A 1 88 ? -31.787 14.003 18.026 1.00 59.72 88 GLY A O 1
ATOM 677 N N . TRP A 1 89 ? -29.978 12.707 18.444 1.00 64.31 89 TRP A N 1
ATOM 678 C CA . TRP A 1 89 ? -30.369 12.269 19.780 1.00 64.31 89 TRP A CA 1
ATOM 679 C C . TRP A 1 89 ? -30.686 13.463 20.686 1.00 64.31 89 TRP A C 1
ATOM 681 O O . TRP A 1 89 ? -29.857 14.349 20.865 1.00 64.31 89 TRP A O 1
ATOM 691 N N . CYS A 1 90 ? -31.893 13.484 21.256 1.00 55.41 90 CYS A N 1
ATOM 692 C CA . CYS A 1 90 ? -32.327 14.503 22.221 1.00 55.41 90 CYS A CA 1
ATOM 693 C C . CYS A 1 90 ? -32.188 14.041 23.686 1.00 55.41 90 CYS A C 1
ATOM 695 O O . CYS A 1 90 ? -32.637 14.746 24.587 1.00 55.41 90 CYS A O 1
ATOM 697 N N . GLY A 1 91 ? -31.633 12.849 23.922 1.00 70.75 91 GLY A N 1
ATOM 698 C CA . GLY A 1 91 ? -31.325 12.327 25.255 1.00 70.75 91 GLY A CA 1
ATOM 699 C C . GLY A 1 91 ? -29.872 12.579 25.666 1.00 70.75 91 GLY A C 1
ATOM 700 O O . GLY A 1 91 ? -29.137 13.310 25.002 1.00 70.75 91 GLY A O 1
ATOM 701 N N . GLU A 1 92 ? -29.438 11.938 26.747 1.00 80.19 92 GLU A N 1
ATOM 702 C CA . GLU A 1 92 ? -28.045 11.969 27.188 1.00 80.19 92 GLU A CA 1
ATOM 703 C C . GLU A 1 92 ? -27.251 10.861 26.477 1.00 80.19 92 GLU A C 1
ATOM 705 O O . GLU A 1 92 ? -27.753 9.753 26.265 1.00 80.19 92 GLU A O 1
ATOM 710 N N . VAL A 1 93 ? -26.022 11.172 26.058 1.00 85.81 93 VAL A N 1
ATOM 711 C CA . VAL A 1 93 ? -25.051 10.182 25.574 1.00 85.81 93 VAL A CA 1
ATOM 712 C C . VAL A 1 93 ? -23.811 10.296 26.445 1.00 85.81 93 VAL A C 1
ATOM 714 O O . VAL A 1 93 ? -23.136 11.325 26.437 1.00 85.81 93 VAL A O 1
ATOM 717 N N . ALA A 1 94 ? -23.502 9.237 27.184 1.00 87.12 94 ALA A N 1
ATOM 718 C CA . ALA A 1 94 ? -22.332 9.166 28.044 1.00 87.12 94 ALA A CA 1
ATOM 719 C C . ALA A 1 94 ? -21.308 8.187 27.463 1.00 87.12 94 ALA A C 1
ATOM 721 O O . ALA A 1 94 ? -21.607 7.018 27.229 1.00 87.12 94 ALA A O 1
ATOM 722 N N . VAL A 1 95 ? -20.070 8.643 27.262 1.00 88.88 95 VAL A N 1
ATOM 723 C CA . VAL A 1 95 ? -18.954 7.751 26.918 1.00 88.88 95 VAL A CA 1
ATOM 724 C C . VAL A 1 95 ? -18.558 6.961 28.164 1.00 88.88 95 VAL A C 1
ATOM 726 O O . VAL A 1 95 ? -18.205 7.547 29.187 1.00 88.88 95 VAL A O 1
ATOM 729 N N . ARG A 1 96 ? -18.609 5.628 28.083 1.00 90.06 96 ARG A N 1
ATOM 730 C CA . ARG A 1 96 ? -18.249 4.727 29.190 1.00 90.06 96 ARG A CA 1
ATOM 731 C C . ARG A 1 96 ? -16.801 4.274 29.119 1.00 90.06 96 ARG A C 1
ATOM 733 O O . ARG A 1 96 ? -16.100 4.292 30.126 1.00 90.06 96 ARG A O 1
ATOM 740 N N . GLU A 1 97 ? -16.348 3.900 27.929 1.00 87.06 97 GLU A N 1
ATOM 741 C CA . GLU A 1 97 ? -14.990 3.411 27.707 1.00 87.06 97 GLU A CA 1
ATOM 742 C C . GLU A 1 97 ? -14.524 3.785 26.301 1.00 87.06 97 GLU A C 1
ATOM 744 O O . GLU A 1 97 ? -15.319 3.848 25.363 1.00 87.06 97 GLU A O 1
ATOM 749 N N . THR A 1 98 ? -13.231 4.064 26.142 1.00 84.94 98 THR A N 1
ATOM 750 C CA . THR A 1 98 ? -12.610 4.292 24.835 1.00 84.94 98 THR A CA 1
ATOM 751 C C . THR A 1 98 ? -11.259 3.590 24.781 1.00 84.94 98 THR A C 1
ATOM 753 O O . THR A 1 98 ? -10.415 3.811 25.649 1.00 84.94 98 THR A O 1
ATOM 756 N N . ARG A 1 99 ? -11.039 2.753 23.763 1.00 86.06 99 ARG A N 1
ATOM 757 C CA . ARG A 1 99 ? -9.790 2.009 23.564 1.00 86.06 99 ARG A CA 1
ATOM 758 C C . ARG A 1 99 ? -9.450 1.906 22.085 1.00 86.06 99 ARG A C 1
ATOM 760 O O . ARG A 1 99 ? -10.210 1.346 21.305 1.00 86.06 99 ARG A O 1
ATOM 767 N N . ALA A 1 100 ? -8.273 2.376 21.701 1.00 76.19 100 ALA A N 1
ATOM 768 C CA . ALA A 1 100 ? -7.667 1.922 20.457 1.00 76.19 100 ALA A CA 1
ATOM 769 C C . ALA A 1 100 ? -7.045 0.543 20.712 1.00 76.19 100 ALA A C 1
ATOM 771 O O . ALA A 1 100 ? -6.324 0.365 21.699 1.00 76.19 100 ALA A O 1
ATOM 772 N N . ASP A 1 101 ? -7.309 -0.429 19.841 1.00 62.22 101 ASP A N 1
ATOM 773 C CA . ASP A 1 101 ? -6.444 -1.594 19.730 1.00 62.22 101 ASP A CA 1
ATOM 774 C C . ASP A 1 101 ? -5.051 -1.037 19.462 1.00 62.22 101 ASP A C 1
ATOM 776 O O . ASP A 1 101 ? -4.799 -0.370 18.456 1.00 62.22 101 ASP A O 1
ATOM 780 N N . ARG A 1 102 ? -4.156 -1.232 20.433 1.00 44.81 102 ARG A N 1
ATOM 781 C CA . ARG A 1 102 ? -2.754 -0.875 20.267 1.00 44.81 102 ARG A CA 1
ATOM 782 C C . ARG A 1 102 ? -2.337 -1.527 18.948 1.00 44.81 102 ARG A C 1
ATOM 784 O O . ARG A 1 102 ? -2.484 -2.752 18.865 1.00 44.81 102 ARG A O 1
ATOM 791 N N . PRO A 1 103 ? -1.866 -0.776 17.932 1.00 42.16 103 PRO A N 1
ATOM 792 C CA . PRO A 1 103 ? -1.267 -1.422 16.780 1.00 42.16 103 PRO A CA 1
ATOM 793 C C . PRO A 1 103 ? -0.235 -2.367 17.371 1.00 42.16 103 PRO A C 1
ATOM 795 O O . PRO A 1 103 ? 0.553 -1.945 18.226 1.00 42.16 103 PRO A O 1
ATOM 798 N N . THR A 1 104 ? -0.349 -3.658 17.054 1.00 36.59 104 THR A N 1
ATOM 799 C CA . THR A 1 104 ? 0.624 -4.652 17.489 1.00 36.59 104 THR A CA 1
ATOM 800 C C . THR A 1 104 ? 1.941 -4.071 17.033 1.00 36.59 104 THR A C 1
ATOM 802 O O . THR A 1 104 ? 2.153 -3.913 15.833 1.00 36.59 104 THR A O 1
ATOM 805 N N . SER A 1 105 ? 2.728 -3.569 17.982 1.00 39.25 105 SER A N 1
ATOM 806 C CA . SER A 1 105 ? 3.919 -2.814 17.659 1.00 39.25 105 SER A CA 1
ATOM 807 C C . SER A 1 105 ? 4.795 -3.790 16.905 1.00 39.25 105 SER A C 1
ATOM 809 O O . SER A 1 105 ? 5.359 -4.701 17.516 1.00 39.25 105 SER A O 1
ATOM 811 N N . ALA A 1 106 ? 4.887 -3.626 15.584 1.00 38.78 106 ALA A N 1
ATOM 812 C CA . ALA A 1 106 ? 6.059 -4.091 14.881 1.00 38.78 106 ALA A CA 1
ATOM 813 C C . ALA A 1 106 ? 7.245 -3.579 15.712 1.00 38.78 106 ALA A C 1
ATOM 815 O O . ALA A 1 106 ? 7.177 -2.436 16.193 1.00 38.78 106 ALA A O 1
ATOM 816 N N . PRO A 1 107 ? 8.246 -4.429 16.004 1.00 36.19 107 PRO A N 1
ATOM 817 C CA . PRO A 1 107 ? 9.381 -4.014 16.811 1.00 36.19 107 PRO A CA 1
ATOM 818 C C . PRO A 1 107 ? 9.862 -2.672 16.269 1.00 36.19 107 PRO A C 1
ATOM 820 O O . PRO A 1 107 ? 10.048 -2.532 15.059 1.00 36.19 107 PRO A O 1
ATOM 823 N N . ALA A 1 108 ? 9.934 -1.671 17.154 1.00 41.72 108 ALA A N 1
ATOM 824 C CA . ALA A 1 108 ? 10.408 -0.355 16.767 1.00 41.72 108 ALA A CA 1
ATOM 825 C C . ALA A 1 108 ? 11.744 -0.568 16.043 1.00 41.72 108 ALA A C 1
ATOM 827 O O . ALA A 1 108 ? 12.589 -1.292 16.580 1.00 41.72 108 ALA A O 1
ATOM 828 N N . PRO A 1 109 ? 11.903 -0.044 14.819 1.00 43.41 109 PRO A N 1
ATOM 829 C CA . PRO A 1 109 ? 13.124 -0.263 14.068 1.00 43.41 109 PRO A CA 1
ATOM 830 C C . PRO A 1 109 ? 14.311 0.225 14.899 1.00 43.41 109 PRO A C 1
ATOM 832 O O . PRO A 1 109 ? 14.181 1.181 15.668 1.00 43.41 109 PRO A O 1
ATOM 835 N N . ASP A 1 110 ? 15.444 -0.465 14.778 1.00 50.00 110 ASP A N 1
ATOM 836 C CA . ASP A 1 110 ? 16.679 -0.036 15.422 1.00 50.00 110 ASP A CA 1
ATOM 837 C C . ASP A 1 110 ? 17.040 1.352 14.884 1.00 50.00 110 ASP A C 1
ATOM 839 O O . ASP A 1 110 ? 17.403 1.531 13.718 1.00 50.00 110 ASP A O 1
ATOM 843 N N . TRP A 1 111 ? 16.823 2.361 15.725 1.00 47.12 111 TRP A N 1
ATOM 844 C CA . TRP A 1 111 ? 16.918 3.752 15.319 1.00 47.12 111 TRP A CA 1
ATOM 845 C C . TRP A 1 111 ? 18.356 4.150 14.997 1.00 47.12 111 TRP A C 1
ATOM 847 O O . TRP A 1 111 ? 18.536 5.048 14.184 1.00 47.12 111 TRP A O 1
ATOM 857 N N . ASP A 1 112 ? 19.358 3.482 15.570 1.00 43.88 112 ASP A N 1
ATOM 858 C CA . ASP A 1 112 ? 20.767 3.792 15.307 1.00 43.88 112 ASP A CA 1
ATOM 859 C C . ASP A 1 112 ? 21.224 3.241 13.940 1.00 43.88 112 ASP A C 1
ATOM 861 O O . ASP A 1 112 ? 22.038 3.863 13.253 1.00 43.88 112 ASP A O 1
ATOM 865 N N . ASP A 1 113 ? 20.618 2.141 13.480 1.00 45.31 113 ASP A N 1
ATOM 866 C CA . ASP A 1 113 ? 20.836 1.572 12.141 1.00 45.31 113 ASP A CA 1
ATOM 867 C C . ASP A 1 113 ? 20.057 2.352 11.055 1.00 45.31 113 ASP A C 1
ATOM 869 O O . ASP A 1 113 ? 20.527 2.559 9.932 1.00 45.31 113 ASP A O 1
ATOM 873 N N . LEU A 1 114 ? 18.886 2.897 11.416 1.00 42.25 114 LEU A N 1
ATOM 874 C CA . LEU A 1 114 ? 18.067 3.751 10.550 1.00 42.25 114 LEU A CA 1
ATOM 875 C C . LEU A 1 114 ? 18.785 5.018 10.085 1.00 42.25 114 LEU A C 1
ATOM 877 O O . LEU A 1 114 ? 18.620 5.412 8.937 1.00 42.25 114 LEU A O 1
ATOM 881 N N . PHE A 1 115 ? 19.589 5.678 10.918 1.00 48.38 115 PHE A N 1
ATOM 882 C CA . PHE A 1 115 ? 20.229 6.943 10.524 1.00 48.38 115 PHE A CA 1
ATOM 883 C C . PHE A 1 115 ? 21.471 6.771 9.632 1.00 48.38 115 PHE A C 1
ATOM 885 O O . PHE A 1 115 ? 22.018 7.771 9.170 1.00 48.38 115 PHE A O 1
ATOM 892 N N . SER A 1 116 ? 21.881 5.532 9.340 1.00 54.12 116 SER A N 1
ATOM 893 C CA . SER A 1 116 ? 23.136 5.234 8.636 1.00 54.12 116 SER A CA 1
ATOM 894 C C . SER A 1 116 ? 22.952 4.792 7.172 1.00 54.12 116 SER A C 1
ATOM 896 O O . SER A 1 116 ? 23.898 4.896 6.392 1.00 54.12 116 SER A O 1
ATOM 898 N N . ASN A 1 117 ? 21.755 4.332 6.768 1.00 63.78 117 ASN A N 1
ATOM 899 C CA . ASN A 1 117 ? 21.481 3.849 5.405 1.00 63.78 117 ASN A CA 1
ATOM 900 C C . ASN A 1 117 ? 20.113 4.339 4.854 1.00 63.78 117 ASN A C 1
ATOM 902 O O . ASN A 1 117 ? 19.069 3.914 5.359 1.00 63.78 117 ASN A O 1
ATOM 906 N N . PRO A 1 118 ? 20.097 5.157 3.779 1.00 57.34 118 PRO A N 1
ATOM 907 C CA . PRO A 1 118 ? 18.893 5.575 3.049 1.00 57.34 118 PRO A CA 1
ATOM 908 C C . PRO A 1 118 ? 17.894 4.463 2.697 1.00 57.34 118 PRO A C 1
ATOM 910 O O . PRO A 1 118 ? 16.684 4.636 2.836 1.00 57.34 118 PRO A O 1
ATOM 913 N N . GLU A 1 119 ? 18.377 3.295 2.273 1.00 59.69 119 GLU A N 1
ATOM 914 C CA . GLU A 1 119 ? 17.511 2.173 1.898 1.00 59.69 119 GLU A CA 1
ATOM 915 C C . GLU A 1 119 ? 16.829 1.549 3.115 1.00 59.69 119 GLU A C 1
ATOM 917 O O . GLU A 1 119 ? 15.657 1.171 3.047 1.00 59.69 119 GLU A O 1
ATOM 922 N N . SER A 1 120 ? 17.533 1.472 4.248 1.00 58.47 120 SER A N 1
ATOM 923 C CA . SER A 1 120 ? 16.962 1.006 5.515 1.00 58.47 120 SER A CA 1
ATOM 924 C C . SER A 1 120 ? 15.863 1.951 6.007 1.00 58.47 120 SER A C 1
ATOM 926 O O . SER A 1 120 ? 14.837 1.481 6.501 1.00 58.47 120 SER A O 1
ATOM 928 N N . GLN A 1 121 ? 16.024 3.266 5.803 1.00 61.09 121 GLN A N 1
ATOM 929 C CA . GLN A 1 121 ? 14.995 4.265 6.119 1.00 61.09 121 GLN A CA 1
ATOM 930 C C . GLN A 1 121 ? 13.742 4.067 5.274 1.00 61.09 121 GLN A C 1
ATOM 932 O O . GLN A 1 121 ? 12.650 3.912 5.823 1.00 61.09 121 GLN A O 1
ATOM 937 N N . VAL A 1 122 ? 13.890 4.008 3.948 1.00 64.62 122 VAL A N 1
ATOM 938 C CA . VAL A 1 122 ? 12.753 3.790 3.042 1.00 64.62 122 VAL A CA 1
ATOM 939 C C . VAL A 1 122 ? 12.077 2.448 3.323 1.00 64.62 122 VAL A C 1
ATOM 941 O O . VAL A 1 122 ? 10.850 2.381 3.356 1.00 64.62 122 VAL A O 1
ATOM 944 N N . ARG A 1 123 ? 12.842 1.387 3.614 1.00 64.69 123 ARG A N 1
ATOM 945 C CA . ARG A 1 123 ? 12.294 0.067 3.960 1.00 64.69 123 ARG A CA 1
ATOM 946 C C . ARG A 1 123 ? 11.476 0.098 5.250 1.00 64.69 123 ARG A C 1
ATOM 948 O O . ARG A 1 123 ? 10.394 -0.483 5.283 1.00 64.69 123 ARG A O 1
ATOM 955 N N . ALA A 1 124 ? 11.951 0.778 6.292 1.00 64.62 124 ALA A N 1
ATOM 956 C CA . ALA A 1 124 ? 11.212 0.899 7.546 1.00 64.62 124 ALA A CA 1
ATOM 957 C C . ALA A 1 124 ? 9.939 1.738 7.386 1.00 64.62 124 ALA A C 1
ATOM 959 O O . ALA A 1 124 ? 8.876 1.331 7.856 1.00 64.62 124 ALA A O 1
ATOM 960 N N . PHE A 1 125 ? 10.017 2.866 6.672 1.00 72.38 125 PHE A N 1
ATOM 961 C CA . PHE A 1 125 ? 8.840 3.679 6.373 1.00 72.38 125 PHE A CA 1
ATOM 962 C C . PHE A 1 125 ? 7.826 2.922 5.522 1.00 72.38 125 PHE A C 1
ATOM 964 O O . PHE A 1 125 ? 6.638 2.981 5.820 1.00 72.38 125 PHE A O 1
ATOM 971 N N . ARG A 1 126 ? 8.274 2.153 4.524 1.00 69.69 126 ARG A N 1
ATOM 972 C CA . ARG A 1 126 ? 7.401 1.274 3.743 1.00 69.69 126 ARG A CA 1
ATOM 973 C C . ARG A 1 126 ? 6.757 0.202 4.613 1.00 69.69 126 ARG A C 1
ATOM 975 O O . ARG A 1 126 ? 5.555 0.021 4.513 1.00 69.69 126 ARG A O 1
ATOM 982 N N . ALA A 1 127 ? 7.507 -0.484 5.473 1.00 65.56 127 ALA A N 1
ATOM 983 C CA . ALA A 1 127 ? 6.937 -1.502 6.358 1.00 65.56 127 ALA A CA 1
ATOM 984 C C . ALA A 1 127 ? 5.869 -0.906 7.294 1.00 65.56 127 ALA A C 1
ATOM 986 O O . ALA A 1 127 ? 4.810 -1.498 7.500 1.00 65.56 127 ALA A O 1
ATOM 987 N N . ALA A 1 128 ? 6.114 0.300 7.810 1.00 66.81 128 ALA A N 1
ATOM 988 C CA . ALA A 1 128 ? 5.135 1.038 8.600 1.00 66.81 128 ALA A CA 1
ATOM 989 C C . ALA A 1 128 ? 3.923 1.491 7.764 1.00 66.81 128 ALA A C 1
ATOM 991 O O . ALA A 1 128 ? 2.797 1.446 8.256 1.00 66.81 128 ALA A O 1
ATOM 992 N N . LEU A 1 129 ? 4.136 1.887 6.507 1.00 69.06 129 LEU A N 1
ATOM 993 C CA . LEU A 1 129 ? 3.078 2.241 5.562 1.00 69.06 129 LEU A CA 1
ATOM 994 C C . LEU A 1 129 ? 2.236 1.024 5.166 1.00 69.06 129 LEU A C 1
ATOM 996 O O . LEU A 1 129 ? 1.021 1.127 5.035 1.00 69.06 129 LEU A O 1
ATOM 1000 N N . ASP A 1 130 ? 2.865 -0.138 5.012 1.00 67.62 130 ASP A N 1
ATOM 1001 C CA . ASP A 1 130 ? 2.207 -1.399 4.686 1.00 67.62 130 ASP A CA 1
ATOM 1002 C C . ASP A 1 130 ? 1.315 -1.870 5.846 1.00 67.62 130 ASP A C 1
ATOM 1004 O O . ASP A 1 130 ? 0.224 -2.391 5.617 1.00 67.62 130 ASP A O 1
ATOM 1008 N N . ALA A 1 131 ? 1.731 -1.602 7.086 1.00 64.50 131 ALA A N 1
ATOM 1009 C CA . ALA A 1 131 ? 0.930 -1.818 8.289 1.00 64.50 131 ALA A CA 1
ATOM 1010 C C . ALA A 1 131 ? -0.086 -0.690 8.572 1.00 64.50 131 ALA A C 1
ATOM 1012 O O . ALA A 1 131 ? -0.857 -0.787 9.531 1.00 64.50 131 ALA A O 1
ATOM 1013 N N . TYR A 1 132 ? -0.098 0.389 7.780 1.00 70.44 132 TYR A N 1
ATOM 1014 C CA . TYR A 1 132 ? -0.961 1.539 8.030 1.00 70.44 132 TYR A CA 1
ATOM 1015 C C . TYR A 1 132 ? -2.419 1.231 7.640 1.00 70.44 132 TYR A C 1
ATOM 1017 O O . TYR A 1 132 ? -2.684 0.892 6.484 1.00 70.44 132 TYR A O 1
ATOM 1025 N N . PRO A 1 133 ? -3.404 1.408 8.544 1.00 61.62 133 PRO A N 1
ATOM 1026 C CA . PRO A 1 133 ? -4.798 1.031 8.281 1.00 61.62 133 PRO A CA 1
ATOM 1027 C C . PRO A 1 133 ? -5.436 1.698 7.053 1.00 61.62 133 PRO A C 1
ATOM 1029 O O . PRO A 1 133 ? -6.337 1.125 6.447 1.00 61.62 133 PRO A O 1
ATOM 1032 N N . MET A 1 134 ? -4.970 2.890 6.663 1.00 65.44 134 MET A N 1
ATOM 1033 C CA . MET A 1 134 ? -5.478 3.627 5.495 1.00 65.44 134 MET A CA 1
ATOM 1034 C C . MET A 1 134 ? -4.580 3.502 4.256 1.00 65.44 134 MET A C 1
ATOM 1036 O O . MET A 1 134 ? -4.731 4.270 3.306 1.00 65.44 134 MET A O 1
ATOM 1040 N N . ARG A 1 135 ? -3.652 2.535 4.228 1.00 66.19 135 ARG A N 1
ATOM 1041 C CA . ARG A 1 135 ? -2.749 2.293 3.090 1.00 66.19 135 ARG A CA 1
ATOM 1042 C C . ARG A 1 135 ? -3.498 2.215 1.761 1.00 66.19 135 ARG A C 1
ATOM 1044 O O . ARG A 1 135 ? -3.078 2.844 0.800 1.00 66.19 135 ARG A O 1
ATOM 1051 N N . GLY A 1 136 ? -4.612 1.483 1.706 1.00 55.41 136 GLY A N 1
ATOM 1052 C CA . GLY A 1 136 ? -5.397 1.339 0.475 1.00 55.41 136 GLY A CA 1
ATOM 1053 C C . GLY A 1 136 ? -5.890 2.681 -0.074 1.00 55.41 136 GLY A C 1
ATOM 1054 O O . GLY A 1 136 ? -5.720 2.963 -1.255 1.00 55.41 136 GLY A O 1
ATOM 1055 N N . GLU A 1 137 ? -6.426 3.548 0.788 1.00 59.47 137 GLU A N 1
ATOM 1056 C CA . GLU A 1 137 ? -6.875 4.886 0.388 1.00 59.47 137 GLU A CA 1
ATOM 1057 C C . GLU A 1 137 ? -5.705 5.779 -0.038 1.00 59.47 137 GLU A C 1
ATOM 1059 O O . GLU A 1 137 ? -5.812 6.537 -1.003 1.00 59.47 137 GLU A O 1
ATOM 1064 N N . LEU A 1 138 ? -4.571 5.665 0.651 1.00 63.19 138 LEU A N 1
ATOM 1065 C CA . LEU A 1 138 ? -3.367 6.405 0.309 1.00 63.19 138 LEU A CA 1
ATOM 1066 C C . LEU A 1 138 ? -2.833 6.008 -1.073 1.00 63.19 138 LEU A C 1
ATOM 1068 O O . LEU A 1 138 ? -2.603 6.877 -1.908 1.00 63.19 138 LEU A O 1
ATOM 1072 N N . MET A 1 139 ? -2.714 4.706 -1.346 1.00 65.19 139 MET A N 1
ATOM 1073 C CA . MET A 1 139 ? -2.246 4.200 -2.641 1.00 65.19 139 MET A CA 1
ATOM 1074 C C . MET A 1 139 ? -3.202 4.555 -3.786 1.00 65.19 139 MET A C 1
ATOM 1076 O O . MET A 1 139 ? -2.753 4.757 -4.908 1.00 65.19 139 MET A O 1
ATOM 1080 N N . LEU A 1 140 ? -4.504 4.720 -3.522 1.00 58.16 140 LEU A N 1
ATOM 1081 C CA . LEU A 1 140 ? -5.452 5.227 -4.524 1.00 58.16 140 LEU A CA 1
ATOM 1082 C C . LEU A 1 140 ? -5.192 6.691 -4.907 1.00 58.16 140 LEU A C 1
ATOM 1084 O O . LEU A 1 140 ? -5.452 7.083 -6.044 1.00 58.16 140 LEU A O 1
ATOM 1088 N N . ARG A 1 141 ? -4.689 7.510 -3.977 1.00 61.34 141 ARG A N 1
ATOM 1089 C CA . ARG A 1 141 ? -4.376 8.927 -4.229 1.00 61.34 141 ARG A CA 1
ATOM 1090 C C . ARG A 1 141 ? -3.015 9.108 -4.897 1.00 61.34 141 ARG A C 1
ATOM 1092 O O . ARG A 1 141 ? -2.826 10.082 -5.624 1.00 61.34 141 ARG A O 1
ATOM 1099 N N . THR A 1 142 ? -2.093 8.173 -4.683 1.00 65.06 142 THR A N 1
ATOM 1100 C CA . THR A 1 142 ? -0.740 8.187 -5.255 1.00 65.06 142 THR A CA 1
ATOM 1101 C C . THR A 1 142 ? -0.322 6.816 -5.794 1.00 65.06 142 THR A C 1
ATOM 1103 O O . THR A 1 142 ? 0.624 6.205 -5.299 1.00 65.06 142 THR A O 1
ATOM 1106 N N . PRO A 1 143 ? -0.970 6.350 -6.878 1.00 57.19 143 PRO A N 1
ATOM 1107 C CA . PRO A 1 143 ? -0.766 4.998 -7.410 1.00 57.19 143 PRO A CA 1
ATOM 1108 C C . PRO A 1 143 ? 0.615 4.769 -8.043 1.00 57.19 143 PRO A C 1
ATOM 1110 O O . PRO A 1 143 ? 0.964 3.637 -8.353 1.00 57.19 143 PRO A O 1
ATOM 1113 N N . PHE A 1 144 ? 1.398 5.832 -8.246 1.00 63.47 144 PHE A N 1
ATOM 1114 C CA . PHE A 1 144 ? 2.730 5.793 -8.862 1.00 63.47 144 PHE A CA 1
ATOM 1115 C C . PHE A 1 144 ? 3.868 5.896 -7.838 1.00 63.47 144 PHE A C 1
ATOM 1117 O O . PHE A 1 144 ? 5.034 6.014 -8.209 1.00 63.47 144 PHE A O 1
ATOM 1124 N N . LEU A 1 145 ? 3.554 5.911 -6.540 1.00 69.62 145 LEU A N 1
ATOM 1125 C CA . LEU A 1 145 ? 4.573 6.002 -5.503 1.00 69.62 145 LEU A CA 1
ATOM 1126 C C . LEU A 1 145 ? 5.448 4.741 -5.504 1.00 69.62 145 LEU A C 1
ATOM 1128 O O . LEU A 1 145 ? 4.952 3.636 -5.305 1.00 69.62 145 LEU A O 1
ATOM 1132 N N . GLY A 1 146 ? 6.744 4.917 -5.756 1.00 61.97 146 GLY A N 1
ATOM 1133 C CA . GLY A 1 146 ? 7.688 3.816 -5.935 1.00 61.97 146 GLY A CA 1
ATOM 1134 C C . GLY A 1 146 ? 7.665 3.173 -7.323 1.00 61.97 146 GLY A C 1
ATOM 1135 O O . GLY A 1 146 ? 8.444 2.259 -7.547 1.00 61.97 146 GLY A O 1
ATOM 1136 N N . VAL A 1 147 ? 6.814 3.647 -8.245 1.00 58.94 147 VAL A N 1
ATOM 1137 C CA . VAL A 1 147 ? 6.718 3.180 -9.640 1.00 58.94 147 VAL A CA 1
ATOM 1138 C C . VAL A 1 147 ? 6.564 4.395 -10.564 1.00 58.94 147 VAL A C 1
ATOM 1140 O O . VAL A 1 147 ? 5.467 4.905 -10.786 1.00 58.94 147 VAL A O 1
ATOM 1143 N N . GLY A 1 148 ? 7.677 4.898 -11.095 1.00 65.12 148 GLY A N 1
ATOM 1144 C CA . GLY A 1 148 ? 7.742 6.151 -11.867 1.00 65.12 148 GLY A CA 1
ATOM 1145 C C . GLY A 1 148 ? 7.754 7.453 -11.039 1.00 65.12 148 GLY A C 1
ATOM 1146 O O . GLY A 1 148 ? 8.054 8.512 -11.592 1.00 65.12 148 GLY A O 1
ATOM 1147 N N . VAL A 1 149 ? 7.472 7.395 -9.728 1.00 71.31 149 VAL A N 1
ATOM 1148 C CA . VAL A 1 149 ? 7.739 8.471 -8.751 1.00 71.31 149 VAL A CA 1
ATOM 1149 C C . VAL A 1 149 ? 8.652 7.947 -7.630 1.00 71.31 149 VAL A C 1
ATOM 1151 O O . VAL A 1 149 ? 8.335 6.913 -7.038 1.00 71.31 149 VAL A O 1
ATOM 1154 N N . PRO A 1 150 ? 9.780 8.613 -7.322 1.00 72.81 150 PRO A N 1
ATOM 1155 C CA . PRO A 1 150 ? 10.759 8.115 -6.366 1.00 72.81 150 PRO A CA 1
ATOM 1156 C C . PRO A 1 150 ? 10.235 8.144 -4.929 1.00 72.81 150 PRO A C 1
ATOM 1158 O O . PRO A 1 150 ? 9.380 8.958 -4.559 1.00 72.81 150 PRO A O 1
ATOM 1161 N N . TRP A 1 151 ? 10.817 7.292 -4.088 1.00 78.94 151 TRP A N 1
ATOM 1162 C CA . TRP A 1 151 ? 10.654 7.403 -2.644 1.00 78.94 151 TRP A CA 1
ATOM 1163 C C . TRP A 1 151 ? 11.539 8.532 -2.138 1.00 78.94 151 TRP A C 1
ATOM 1165 O O . TRP A 1 151 ? 12.749 8.516 -2.354 1.00 78.94 151 TRP A O 1
ATOM 1175 N N . VAL A 1 152 ? 10.950 9.501 -1.446 1.00 82.19 152 VAL A N 1
ATOM 1176 C CA . VAL A 1 152 ? 11.699 10.614 -0.861 1.00 82.19 152 VAL A CA 1
ATOM 1177 C C . VAL A 1 152 ? 11.443 10.653 0.632 1.00 82.19 152 VAL A C 1
ATOM 1179 O O . VAL A 1 152 ? 10.297 10.769 1.070 1.00 82.19 152 VAL A O 1
ATOM 1182 N N . VAL A 1 153 ? 12.522 10.562 1.408 1.00 82.00 153 VAL A N 1
ATOM 1183 C CA . VAL A 1 153 ? 12.494 10.799 2.850 1.00 82.00 153 VAL A CA 1
ATOM 1184 C C . VAL A 1 153 ? 12.949 12.225 3.092 1.00 82.00 153 VAL A C 1
ATOM 1186 O O . VAL A 1 153 ? 14.023 12.645 2.650 1.00 82.00 153 VAL A O 1
ATOM 1189 N N . VAL A 1 154 ? 12.118 12.970 3.804 1.00 85.69 154 VAL A N 1
ATOM 1190 C CA . VAL A 1 154 ? 12.383 14.345 4.202 1.00 85.69 154 VAL A CA 1
ATOM 1191 C C . VAL A 1 154 ? 12.528 14.438 5.709 1.00 85.69 154 VAL A C 1
ATOM 1193 O O . VAL A 1 154 ? 11.885 13.709 6.462 1.00 85.69 154 VAL A O 1
ATOM 1196 N N . ARG A 1 155 ? 13.346 15.383 6.152 1.00 84.69 155 ARG A N 1
ATOM 1197 C CA . ARG A 1 155 ? 13.350 15.872 7.522 1.00 84.69 155 ARG A CA 1
ATOM 1198 C C . ARG A 1 155 ? 12.508 17.136 7.582 1.00 84.69 155 ARG A C 1
ATOM 1200 O O . ARG A 1 155 ? 12.704 18.063 6.795 1.00 84.69 155 ARG A O 1
ATOM 1207 N N . LEU A 1 156 ? 11.571 17.150 8.521 1.00 86.12 156 LEU A N 1
ATOM 1208 C CA . LEU A 1 156 ? 10.645 18.248 8.756 1.00 86.12 156 LEU A CA 1
ATOM 1209 C C . LEU A 1 156 ? 11.104 19.015 9.998 1.00 86.12 156 LEU A C 1
ATOM 1211 O O . LEU A 1 156 ? 11.160 18.454 11.091 1.00 86.12 156 LEU A O 1
ATOM 1215 N N . GLY A 1 157 ? 11.461 20.289 9.846 1.00 75.50 157 GLY A N 1
ATOM 1216 C CA . GLY A 1 157 ? 11.765 21.157 10.982 1.00 75.50 157 GLY A CA 1
ATOM 1217 C C . GLY A 1 157 ? 10.542 21.961 11.431 1.00 75.50 157 GLY A C 1
ATOM 1218 O O . GLY A 1 157 ? 9.712 22.358 10.616 1.00 75.50 157 GLY A O 1
ATOM 1219 N N . GLY A 1 158 ? 10.439 22.217 12.738 1.00 65.31 158 GLY A N 1
ATOM 1220 C CA . GLY A 1 158 ? 9.357 23.013 13.337 1.00 65.31 158 GLY A CA 1
ATOM 1221 C C . GLY A 1 158 ? 8.215 22.204 13.961 1.00 65.31 158 GLY A C 1
ATOM 1222 O O . GLY A 1 158 ? 7.347 22.794 14.595 1.00 65.31 158 GLY A O 1
ATOM 1223 N N . LEU A 1 159 ? 8.233 20.876 13.831 1.00 57.78 159 LEU A N 1
ATOM 1224 C CA . LEU A 1 159 ? 7.560 19.982 14.776 1.00 57.78 159 LEU A CA 1
ATOM 1225 C C . LEU A 1 159 ? 8.482 19.836 15.997 1.00 57.78 159 LEU A C 1
ATOM 1227 O O . LEU A 1 159 ? 9.700 19.934 15.839 1.00 57.78 159 LEU A O 1
ATOM 1231 N N . ASP A 1 160 ? 7.922 19.671 17.198 1.00 51.22 160 ASP A N 1
ATOM 1232 C CA . ASP A 1 160 ? 8.649 19.757 18.482 1.00 51.22 160 ASP A CA 1
ATOM 1233 C C . ASP A 1 160 ? 9.861 18.803 18.613 1.00 51.22 160 ASP A C 1
ATOM 1235 O O . ASP A 1 160 ? 10.693 18.993 19.494 1.00 51.22 160 ASP A O 1
ATOM 1239 N N . ASP A 1 161 ? 10.018 17.860 17.679 1.00 58.53 161 ASP A N 1
ATOM 1240 C CA . ASP A 1 161 ? 11.260 17.172 17.339 1.00 58.53 161 ASP A CA 1
ATOM 1241 C C . ASP A 1 161 ? 11.404 17.108 15.804 1.00 58.53 161 ASP A C 1
ATOM 1243 O O . ASP A 1 161 ? 10.410 17.024 15.080 1.00 58.53 161 ASP A O 1
ATOM 1247 N N . ALA A 1 162 ? 12.635 17.129 15.276 1.00 57.09 162 ALA A N 1
ATOM 1248 C CA . ALA A 1 162 ? 12.877 16.970 13.839 1.00 57.09 162 ALA A CA 1
ATOM 1249 C C . ALA A 1 162 ? 12.444 15.565 13.374 1.00 57.09 162 ALA A C 1
ATOM 1251 O O . ALA A 1 162 ? 13.205 14.599 13.485 1.00 57.09 162 ALA A O 1
ATOM 1252 N N . GLU A 1 1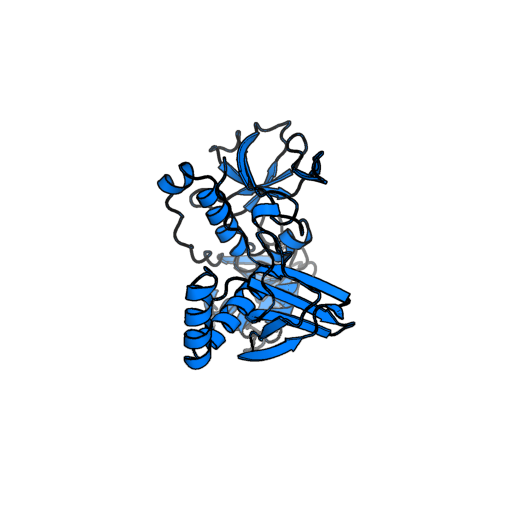63 ? 11.219 15.453 12.861 1.00 76.50 163 GLU A N 1
ATOM 1253 C CA . GLU A 1 163 ? 10.629 14.196 12.404 1.00 76.50 163 GLU A CA 1
ATOM 1254 C C . GLU A 1 163 ? 11.096 13.874 10.976 1.00 76.50 163 GLU A C 1
ATOM 1256 O O . GLU A 1 163 ? 11.088 14.723 10.079 1.00 76.50 163 GLU A O 1
ATOM 1261 N N . LEU A 1 164 ? 11.506 12.622 10.764 1.00 83.25 164 LEU A N 1
ATOM 1262 C CA . LEU A 1 164 ? 11.621 12.061 9.423 1.00 83.25 164 LEU A CA 1
ATOM 1263 C C . LEU A 1 164 ? 10.222 11.710 8.911 1.00 83.25 164 LEU A C 1
ATOM 1265 O O . LEU A 1 164 ? 9.395 11.175 9.654 1.00 83.25 164 LEU A O 1
ATOM 1269 N N . GLY A 1 165 ? 9.982 11.963 7.631 1.00 86.69 165 GLY A N 1
ATOM 1270 C CA . GLY A 1 165 ? 8.748 11.602 6.955 1.00 86.69 165 GLY A CA 1
ATOM 1271 C C . GLY A 1 165 ? 9.000 11.090 5.548 1.00 86.69 165 GLY A C 1
ATOM 1272 O O . GLY A 1 165 ? 9.903 11.552 4.855 1.00 86.69 165 GLY A O 1
ATOM 1273 N N . LEU A 1 166 ? 8.174 10.146 5.114 1.00 88.38 166 LEU A N 1
ATOM 1274 C CA . LEU A 1 166 ? 8.122 9.686 3.735 1.00 88.38 166 LEU A CA 1
ATOM 1275 C C . LEU A 1 166 ? 7.124 10.544 2.955 1.00 88.38 166 LEU A C 1
ATOM 1277 O O . LEU A 1 166 ? 5.975 10.674 3.373 1.00 88.38 166 LEU A O 1
ATOM 1281 N N . VAL A 1 167 ? 7.523 11.121 1.824 1.00 89.56 167 VAL A N 1
ATOM 1282 C CA . VAL A 1 167 ? 6.596 11.881 0.974 1.00 89.56 167 VAL A CA 1
ATOM 1283 C C . VAL A 1 167 ? 5.629 10.911 0.302 1.00 89.56 167 VAL A C 1
ATOM 1285 O O . VAL A 1 167 ? 6.048 9.993 -0.401 1.00 89.56 167 VAL A O 1
ATOM 1288 N N . VAL A 1 168 ? 4.331 11.106 0.538 1.00 87.19 168 VAL A N 1
ATOM 1289 C CA . VAL A 1 168 ? 3.281 10.188 0.068 1.00 87.19 168 VAL A CA 1
ATOM 1290 C C . VAL A 1 168 ? 2.234 10.852 -0.820 1.00 87.19 168 VAL A C 1
ATOM 1292 O O . VAL A 1 168 ? 1.493 10.138 -1.488 1.00 87.19 168 VAL A O 1
ATOM 1295 N N . ALA A 1 169 ? 2.168 12.187 -0.864 1.00 87.19 169 ALA A N 1
ATOM 1296 C CA . ALA A 1 169 ? 1.352 12.944 -1.817 1.00 87.19 169 ALA A CA 1
ATOM 1297 C C . ALA A 1 169 ? 1.877 14.372 -1.998 1.00 87.19 169 ALA A C 1
ATOM 1299 O O . ALA A 1 169 ? 2.495 14.916 -1.091 1.00 87.19 169 ALA A O 1
ATOM 1300 N N . GLY A 1 170 ? 1.605 15.001 -3.144 1.00 88.12 170 GLY A N 1
ATOM 1301 C CA . GLY A 1 170 ? 2.128 16.327 -3.481 1.00 88.12 170 GLY A CA 1
ATOM 1302 C C . GLY A 1 170 ? 2.155 16.595 -4.986 1.00 88.12 170 GLY A C 1
ATOM 1303 O O . GLY A 1 170 ? 1.725 15.764 -5.789 1.00 88.12 170 GLY A O 1
ATOM 1304 N N . GLY A 1 171 ? 2.649 17.775 -5.366 1.00 86.62 171 GLY A N 1
ATOM 1305 C CA . GLY A 1 171 ? 2.916 18.106 -6.767 1.00 86.62 171 GLY A CA 1
ATOM 1306 C C . GLY A 1 171 ? 4.101 17.311 -7.319 1.00 86.62 171 GLY A C 1
ATOM 1307 O O . GLY A 1 171 ? 5.022 16.980 -6.577 1.00 86.62 171 GLY A O 1
ATOM 1308 N N . LEU A 1 172 ? 4.085 17.029 -8.623 1.00 86.56 172 LEU A N 1
ATOM 1309 C CA . LEU A 1 172 ? 5.182 16.364 -9.330 1.00 86.56 172 LEU A CA 1
ATOM 1310 C C . LEU A 1 172 ? 5.765 17.286 -10.403 1.00 86.56 172 LEU A C 1
ATOM 1312 O O . LEU A 1 172 ? 5.030 18.022 -11.065 1.00 86.56 172 LEU A O 1
ATOM 1316 N N . VAL A 1 173 ? 7.072 17.187 -10.616 1.00 86.88 173 VAL A N 1
ATOM 1317 C CA . VAL A 1 173 ? 7.809 17.824 -11.711 1.00 86.88 173 VAL A CA 1
ATOM 1318 C C . VAL A 1 173 ? 8.370 16.759 -12.648 1.00 86.88 173 VAL A C 1
ATOM 1320 O O . VAL A 1 173 ? 8.885 15.733 -12.210 1.00 86.88 173 VAL A O 1
ATOM 1323 N N . ALA A 1 174 ? 8.248 16.989 -13.956 1.00 80.06 174 ALA A N 1
ATOM 1324 C CA . ALA A 1 174 ? 8.821 16.104 -14.965 1.00 80.06 174 ALA A CA 1
ATOM 1325 C C . ALA A 1 174 ? 10.334 16.332 -15.081 1.00 80.06 174 ALA A C 1
ATOM 1327 O O . ALA A 1 174 ? 10.790 17.479 -15.103 1.00 80.06 174 ALA A O 1
ATOM 1328 N N . ARG A 1 175 ? 11.099 15.246 -15.193 1.00 70.81 175 ARG A N 1
ATOM 1329 C CA . ARG A 1 175 ? 12.535 15.280 -15.469 1.00 70.81 175 ARG A CA 1
ATOM 1330 C C . ARG A 1 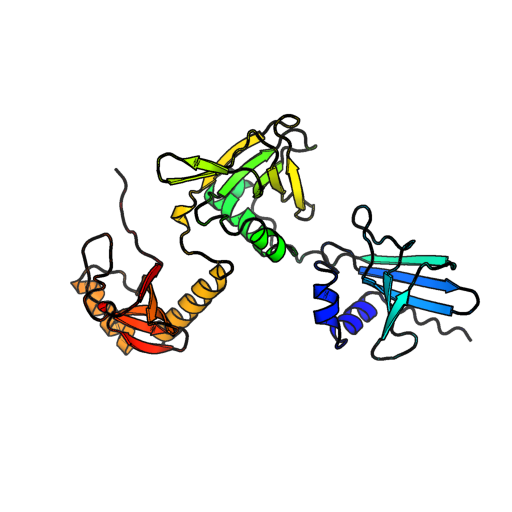175 ? 12.833 15.148 -16.969 1.00 70.81 175 ARG A C 1
ATOM 1332 O O . ARG A 1 175 ? 12.012 14.614 -17.717 1.00 70.81 175 ARG A O 1
ATOM 1339 N N . PRO A 1 176 ? 14.015 15.610 -17.428 1.00 65.56 176 PRO A N 1
ATOM 1340 C CA . PRO A 1 17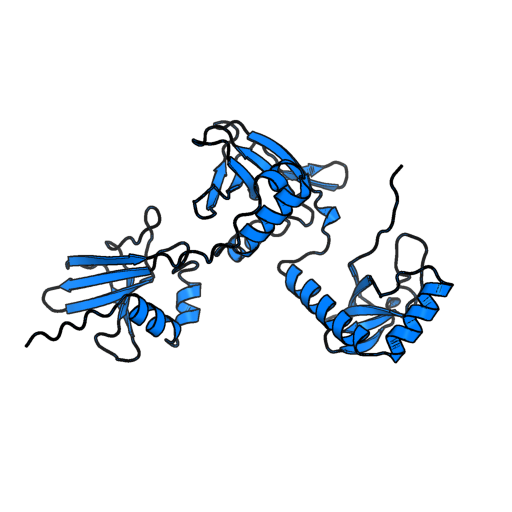6 ? 14.436 15.481 -18.826 1.00 65.56 176 PRO A CA 1
ATOM 1341 C C . PRO A 1 176 ? 14.568 14.034 -19.326 1.00 65.56 176 PRO A C 1
ATOM 1343 O O . PRO A 1 176 ? 14.460 13.802 -20.524 1.00 65.56 176 PRO A O 1
ATOM 1346 N N . ASP A 1 177 ? 14.797 13.080 -18.422 1.00 57.69 177 ASP A N 1
ATOM 1347 C CA . ASP A 1 177 ? 14.889 11.640 -18.705 1.00 57.69 177 ASP A CA 1
ATOM 1348 C C . ASP A 1 177 ? 13.515 10.947 -18.817 1.00 57.69 177 ASP A C 1
ATOM 1350 O O . ASP A 1 177 ? 13.446 9.747 -19.064 1.00 57.69 177 ASP A O 1
ATOM 1354 N N . GLY A 1 178 ? 12.417 11.696 -18.664 1.00 64.56 178 GLY A N 1
ATOM 1355 C CA . GLY A 1 178 ? 11.049 11.176 -18.707 1.00 64.56 178 GLY A CA 1
ATOM 1356 C C . GLY A 1 178 ? 10.506 10.697 -17.357 1.00 64.56 178 GLY A C 1
ATOM 1357 O O . GLY A 1 178 ? 9.300 10.458 -17.257 1.00 64.56 178 GLY A O 1
ATOM 1358 N N . SER A 1 179 ? 11.339 10.621 -16.311 1.00 65.31 179 SER A N 1
ATOM 1359 C CA . SER A 1 179 ? 10.901 10.312 -14.945 1.00 65.31 179 SER A CA 1
ATOM 1360 C C . SER A 1 179 ? 10.165 11.498 -14.295 1.00 65.31 179 SER A C 1
ATOM 1362 O O . SER A 1 179 ? 10.122 12.615 -14.828 1.00 65.31 179 SER A O 1
ATOM 1364 N N . ARG A 1 180 ? 9.540 11.273 -13.134 1.00 74.88 180 ARG A N 1
ATOM 1365 C CA . ARG A 1 180 ? 8.905 12.328 -12.325 1.00 74.88 180 ARG A CA 1
ATOM 1366 C C . ARG A 1 180 ? 9.572 12.412 -10.961 1.00 74.88 180 ARG A C 1
ATOM 1368 O O . ARG A 1 180 ? 9.998 11.400 -10.425 1.00 74.88 180 ARG A O 1
ATOM 1375 N N . ASP A 1 181 ? 9.626 13.608 -10.388 1.00 83.12 181 ASP A N 1
ATOM 1376 C CA . ASP A 1 181 ? 10.095 13.841 -9.019 1.00 83.12 181 ASP A CA 1
ATOM 1377 C C . ASP A 1 181 ? 9.091 14.705 -8.243 1.00 83.12 181 ASP A C 1
ATOM 1379 O O . ASP A 1 181 ? 8.209 15.328 -8.840 1.00 83.12 181 ASP A O 1
ATOM 1383 N N . TRP A 1 182 ? 9.207 14.745 -6.920 1.00 88.25 182 TRP A N 1
ATOM 1384 C CA . TRP A 1 182 ? 8.352 15.563 -6.063 1.00 88.25 182 TRP A CA 1
ATOM 1385 C C . TRP A 1 182 ? 8.700 17.055 -6.162 1.00 88.25 182 TRP A C 1
ATOM 1387 O O . TRP A 1 182 ? 9.861 17.447 -6.059 1.00 88.25 182 TRP A O 1
ATOM 1397 N N . ASP A 1 183 ? 7.686 17.916 -6.295 1.00 91.81 183 ASP A N 1
ATOM 1398 C CA . ASP A 1 183 ? 7.839 19.369 -6.145 1.00 91.81 183 ASP A CA 1
ATOM 1399 C C . ASP A 1 183 ? 7.737 19.759 -4.667 1.00 91.81 183 ASP A C 1
ATOM 1401 O O . ASP A 1 183 ? 6.686 20.173 -4.175 1.00 91.81 183 ASP A O 1
ATOM 1405 N N . LEU A 1 184 ? 8.852 19.623 -3.952 1.00 89.25 184 LEU A N 1
ATOM 1406 C CA . LEU A 1 184 ? 8.934 19.926 -2.519 1.00 89.25 184 LEU A CA 1
ATOM 1407 C C . LEU A 1 184 ? 8.906 21.429 -2.198 1.00 89.25 184 LEU A C 1
ATOM 1409 O O . LEU A 1 184 ? 8.971 21.795 -1.029 1.00 89.25 184 LEU A O 1
ATOM 1413 N N . ASN A 1 185 ? 8.799 22.305 -3.206 1.00 88.81 185 ASN A N 1
ATOM 1414 C CA . ASN A 1 185 ? 8.584 23.742 -3.000 1.00 88.81 185 ASN A CA 1
ATOM 1415 C C . ASN A 1 185 ? 7.097 24.100 -2.875 1.00 88.81 185 ASN A C 1
ATOM 1417 O O . ASN A 1 185 ? 6.752 25.262 -2.656 1.00 88.81 185 ASN A O 1
ATOM 1421 N N . ARG A 1 186 ? 6.205 23.122 -3.048 1.00 90.81 186 ARG A N 1
ATOM 1422 C CA . ARG A 1 186 ? 4.757 23.273 -2.895 1.00 90.81 186 ARG A CA 1
ATOM 1423 C C . ARG A 1 186 ? 4.255 22.447 -1.716 1.00 90.81 186 ARG A C 1
ATOM 1425 O O . ARG A 1 186 ? 4.946 21.522 -1.300 1.00 90.81 186 ARG A O 1
ATOM 1432 N N . PRO A 1 187 ? 3.043 22.724 -1.207 1.00 92.56 187 PRO A N 1
ATOM 1433 C CA . PRO A 1 187 ? 2.445 21.895 -0.173 1.00 92.56 187 PRO A CA 1
ATOM 1434 C C . PRO A 1 187 ? 2.362 20.417 -0.575 1.00 92.56 187 PRO A C 1
ATOM 1436 O O . PRO A 1 187 ? 1.963 20.084 -1.697 1.00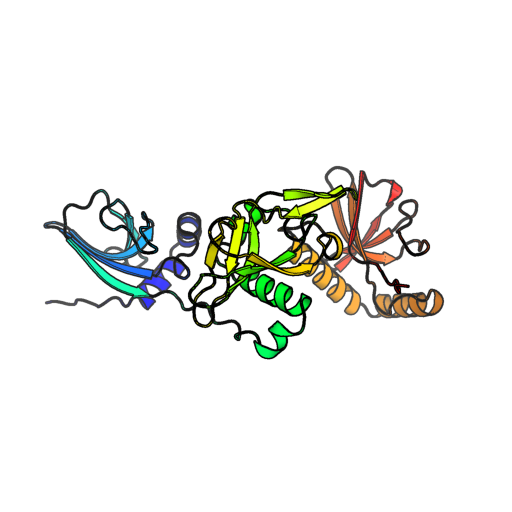 92.56 187 PRO A O 1
ATOM 1439 N N . PHE A 1 188 ? 2.715 19.537 0.359 1.00 91.88 188 PHE A N 1
ATOM 1440 C CA . PHE A 1 188 ? 2.729 18.084 0.184 1.00 91.88 188 PHE A CA 1
ATOM 1441 C C . PHE A 1 188 ? 2.250 17.374 1.460 1.00 91.88 188 PHE A C 1
ATOM 1443 O O . PHE A 1 188 ? 1.936 18.011 2.465 1.00 91.88 188 PHE A O 1
ATOM 1450 N N . GLN A 1 189 ? 2.136 16.048 1.422 1.00 91.62 189 GLN A N 1
ATOM 1451 C CA . GLN A 1 189 ? 1.799 15.218 2.576 1.00 91.62 189 GLN A CA 1
ATOM 1452 C C . GLN A 1 189 ? 2.936 14.246 2.873 1.00 91.62 189 GLN A C 1
ATOM 1454 O O . GLN A 1 189 ? 3.423 13.553 1.974 1.00 91.62 189 GLN A O 1
ATOM 1459 N N . ALA A 1 190 ? 3.325 14.180 4.143 1.00 90.06 190 ALA A N 1
ATOM 1460 C CA . ALA A 1 190 ? 4.341 13.262 4.633 1.00 90.06 190 ALA A CA 1
ATOM 1461 C C . ALA A 1 190 ? 3.719 12.218 5.562 1.00 90.06 190 ALA A C 1
ATOM 1463 O O . ALA A 1 190 ? 2.941 12.550 6.454 1.00 90.06 190 ALA A O 1
ATOM 1464 N N . PHE A 1 191 ? 4.080 10.956 5.370 1.00 88.19 191 PHE A N 1
ATOM 1465 C CA . PHE A 1 191 ? 3.834 9.886 6.321 1.00 88.19 191 PHE A CA 1
ATOM 1466 C C . PHE A 1 191 ? 4.961 9.876 7.351 1.00 88.19 191 PHE A C 1
ATOM 1468 O O . PHE A 1 191 ? 6.118 9.625 7.014 1.00 88.19 191 PHE A O 1
ATOM 1475 N N . VAL A 1 192 ? 4.624 10.173 8.601 1.00 86.94 192 VAL A N 1
ATOM 1476 C CA . VAL A 1 192 ? 5.576 10.265 9.710 1.00 86.94 192 VAL A CA 1
ATOM 1477 C C . VAL A 1 192 ? 5.328 9.146 10.710 1.00 86.94 192 VAL A C 1
ATOM 1479 O O . VAL A 1 192 ? 4.186 8.754 10.970 1.00 86.94 192 VAL A O 1
ATOM 1482 N N . THR A 1 193 ? 6.410 8.649 11.304 1.00 76.94 193 THR A N 1
ATOM 1483 C CA . THR A 1 193 ? 6.390 7.619 12.351 1.00 76.94 193 THR A CA 1
ATOM 1484 C C . THR A 1 193 ? 7.106 8.154 13.595 1.00 76.94 193 THR A C 1
ATOM 1486 O O . THR A 1 193 ? 8.283 7.843 13.806 1.00 76.94 193 THR A O 1
ATOM 1489 N N . PRO A 1 194 ? 6.455 9.006 14.407 1.00 69.06 194 PRO A N 1
ATOM 1490 C CA . PRO A 1 194 ? 7.103 9.612 15.561 1.00 69.06 194 PRO A CA 1
ATOM 1491 C C . PRO A 1 194 ? 7.412 8.565 16.629 1.00 69.06 194 PRO A C 1
ATOM 1493 O O . PRO A 1 194 ? 6.668 7.597 16.815 1.00 69.06 194 PRO A O 1
ATOM 1496 N N . ARG A 1 195 ? 8.487 8.775 17.392 1.00 62.66 195 ARG A N 1
ATOM 1497 C CA . ARG A 1 195 ? 8.837 7.875 18.496 1.00 62.66 195 ARG A CA 1
ATOM 1498 C C . ARG A 1 195 ? 7.698 7.819 19.516 1.00 62.66 195 ARG A C 1
ATOM 1500 O O . ARG A 1 195 ? 7.285 8.834 20.064 1.00 62.66 195 ARG A O 1
ATOM 1507 N N . GLY A 1 196 ? 7.196 6.611 19.772 1.00 57.12 196 GLY A N 1
ATOM 1508 C CA . GLY A 1 196 ? 6.155 6.372 20.776 1.00 57.12 196 GLY A CA 1
ATOM 1509 C C . GLY A 1 196 ? 4.752 6.858 20.398 1.00 57.12 196 GLY A C 1
ATOM 1510 O O . GLY A 1 196 ? 3.854 6.753 21.229 1.00 57.12 196 GLY A O 1
ATOM 1511 N N . SER A 1 197 ? 4.544 7.343 19.169 1.00 63.69 197 SER A N 1
ATOM 1512 C CA . SER A 1 197 ? 3.226 7.733 18.652 1.00 63.69 197 SER A CA 1
ATOM 1513 C C . SER A 1 197 ? 2.840 6.884 17.438 1.00 63.69 197 SER A C 1
ATOM 1515 O O . SER A 1 197 ? 3.719 6.396 16.726 1.00 63.69 197 SER A O 1
ATOM 1517 N N . PRO A 1 198 ? 1.536 6.689 17.175 1.00 68.88 198 PRO A N 1
ATOM 1518 C CA . PRO A 1 198 ? 1.092 6.015 15.964 1.00 68.88 198 PRO A CA 1
ATOM 1519 C C . PRO A 1 198 ? 1.517 6.793 14.715 1.00 68.88 198 PRO A C 1
ATOM 1521 O O . PRO A 1 198 ? 1.597 8.026 14.720 1.00 68.88 198 PRO A O 1
ATOM 1524 N N . ALA A 1 199 ? 1.767 6.050 13.639 1.00 80.88 199 ALA A N 1
ATOM 1525 C CA . ALA A 1 199 ? 2.061 6.636 12.344 1.00 80.88 199 ALA A CA 1
ATOM 1526 C C . ALA A 1 199 ? 0.876 7.473 11.849 1.00 80.88 199 ALA A C 1
ATOM 1528 O O . ALA A 1 199 ? -0.288 7.104 12.038 1.00 80.88 199 ALA A O 1
ATOM 1529 N N . ARG A 1 200 ? 1.170 8.605 11.217 1.00 82.19 200 ARG A N 1
ATOM 1530 C CA . ARG A 1 200 ? 0.159 9.559 10.751 1.00 82.19 200 ARG A CA 1
ATOM 1531 C C . ARG A 1 200 ? 0.613 10.239 9.469 1.00 82.19 200 ARG A C 1
ATOM 1533 O O . ARG A 1 200 ? 1.806 10.317 9.188 1.00 82.19 200 ARG A O 1
ATOM 1540 N N . ILE A 1 201 ? -0.344 10.765 8.717 1.00 87.19 201 ILE A N 1
ATOM 1541 C CA . ILE A 1 201 ? -0.075 11.627 7.568 1.00 87.19 201 ILE A CA 1
ATOM 1542 C C . ILE A 1 201 ? -0.217 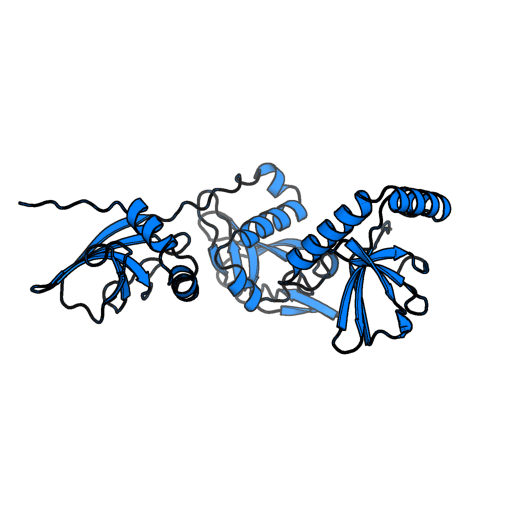13.074 8.027 1.00 87.19 201 ILE A C 1
ATOM 1544 O O . ILE A 1 201 ? -1.238 13.439 8.608 1.00 87.19 201 ILE A O 1
ATOM 1548 N N . VAL A 1 202 ? 0.797 13.892 7.764 1.00 86.56 202 VAL A N 1
ATOM 1549 C CA . VAL A 1 202 ? 0.800 15.318 8.097 1.00 86.56 202 VAL A CA 1
ATOM 1550 C C . VAL A 1 202 ? 0.863 16.163 6.824 1.00 86.56 202 VAL A C 1
ATOM 1552 O O . VAL A 1 202 ? 1.624 15.830 5.909 1.00 86.56 202 VAL A O 1
ATOM 1555 N N . PRO A 1 203 ? 0.069 17.245 6.723 1.00 90.31 203 PRO A N 1
ATOM 1556 C CA . PRO A 1 203 ? 0.268 18.244 5.686 1.00 90.31 203 PRO A CA 1
ATOM 1557 C C . PRO A 1 203 ? 1.546 19.030 5.986 1.00 90.31 203 PRO A C 1
ATOM 1559 O O . PRO A 1 203 ? 1.785 19.434 7.124 1.00 90.31 203 PRO A O 1
ATOM 1562 N N . VAL A 1 204 ? 2.352 19.259 4.958 1.00 89.19 204 VAL A N 1
ATOM 1563 C CA . VAL A 1 204 ? 3.585 20.035 5.042 1.00 89.19 204 VAL A CA 1
ATOM 1564 C C . VAL A 1 204 ? 3.476 21.204 4.081 1.00 89.19 204 VAL A C 1
ATOM 1566 O O . VAL A 1 204 ? 3.275 21.009 2.882 1.00 89.19 204 VAL A O 1
ATOM 1569 N N . ASP A 1 205 ? 3.616 22.415 4.614 1.00 90.62 205 ASP A N 1
ATOM 1570 C CA . ASP A 1 205 ? 3.794 23.621 3.815 1.00 90.62 205 ASP A CA 1
ATOM 1571 C C . ASP A 1 205 ? 5.267 24.059 3.901 1.00 90.62 205 ASP A C 1
ATOM 1573 O O . ASP A 1 205 ? 5.689 24.578 4.942 1.00 90.62 205 ASP A O 1
ATOM 1577 N N . PRO A 1 206 ? 6.066 23.862 2.837 1.00 86.12 206 PRO A N 1
ATOM 1578 C CA . PRO A 1 206 ? 7.481 24.230 2.835 1.00 86.12 206 PRO A CA 1
ATOM 1579 C C . PRO A 1 206 ? 7.706 25.747 2.955 1.00 86.12 206 PRO A C 1
ATOM 1581 O O . PRO A 1 206 ? 8.817 26.174 3.263 1.00 86.12 206 PRO A O 1
ATOM 1584 N N . ALA A 1 207 ? 6.674 26.581 2.753 1.00 88.06 207 ALA A N 1
ATOM 1585 C CA . ALA A 1 207 ? 6.755 28.018 3.015 1.00 88.06 207 ALA A CA 1
ATOM 1586 C C . ALA A 1 207 ? 6.705 28.354 4.517 1.00 88.06 207 ALA A C 1
ATOM 1588 O O . ALA A 1 207 ? 7.159 29.426 4.923 1.00 88.06 207 ALA A O 1
ATOM 1589 N N . CYS A 1 208 ? 6.154 27.457 5.341 1.00 83.25 208 CYS A N 1
ATOM 1590 C CA . CYS A 1 208 ? 5.988 27.647 6.783 1.00 83.25 208 CYS A CA 1
ATOM 1591 C C . CYS A 1 208 ? 6.937 26.784 7.623 1.00 83.25 208 CYS A C 1
ATOM 1593 O O . CYS A 1 208 ? 7.229 27.144 8.764 1.00 83.25 208 CYS A O 1
ATOM 1595 N N . SER A 1 209 ? 7.432 25.675 7.074 1.00 80.81 209 SER A N 1
ATOM 1596 C CA . SER A 1 209 ? 8.285 24.719 7.779 1.00 80.81 209 SER A CA 1
ATOM 1597 C C . SER A 1 209 ? 9.524 24.389 6.947 1.00 80.81 209 SER A C 1
ATOM 1599 O O . SER A 1 209 ? 9.383 24.047 5.773 1.00 80.81 209 SER A O 1
ATOM 1601 N N . PRO A 1 210 ? 10.744 24.459 7.513 1.00 83.62 210 PRO A N 1
ATOM 1602 C CA . PRO A 1 210 ? 11.935 24.030 6.796 1.00 83.62 210 PRO A CA 1
ATOM 1603 C C . PRO A 1 210 ? 11.860 22.529 6.493 1.00 83.62 210 PRO A C 1
ATOM 1605 O O . PRO A 1 210 ? 11.611 21.711 7.379 1.00 83.62 210 PRO A O 1
ATOM 1608 N N . VAL A 1 211 ? 12.105 22.183 5.233 1.00 86.38 211 VAL A N 1
ATOM 1609 C CA . VAL A 1 211 ? 12.138 20.809 4.728 1.00 86.38 211 VAL A CA 1
ATOM 1610 C C . VAL A 1 211 ? 13.515 20.565 4.128 1.00 86.38 211 VAL A C 1
ATOM 1612 O O . VAL A 1 211 ? 13.969 21.342 3.287 1.00 86.38 211 VAL A O 1
ATOM 1615 N N . SER A 1 212 ? 14.179 19.486 4.534 1.00 84.00 212 SER A N 1
ATOM 1616 C CA . SER A 1 212 ? 15.383 18.997 3.859 1.00 84.00 212 SER A CA 1
ATOM 1617 C C . SER A 1 212 ? 15.165 17.583 3.349 1.00 84.00 212 SER A C 1
ATOM 1619 O O . SER A 1 212 ? 14.579 16.747 4.032 1.00 84.00 212 SER A O 1
ATOM 1621 N N . VAL A 1 213 ? 15.638 17.310 2.135 1.00 83.25 213 VAL A N 1
ATOM 1622 C CA . VAL A 1 213 ? 15.685 15.943 1.610 1.00 83.25 213 VAL A CA 1
ATOM 1623 C C . VAL A 1 213 ? 16.823 15.217 2.308 1.00 83.25 213 VAL A C 1
ATOM 1625 O O . VAL A 1 213 ? 17.970 15.651 2.235 1.00 83.25 213 VAL A O 1
ATOM 1628 N N . GLU A 1 214 ? 16.498 14.123 2.985 1.00 76.44 214 GLU A N 1
ATOM 1629 C CA . GLU A 1 214 ? 17.488 13.260 3.632 1.00 76.44 214 GLU A CA 1
ATOM 1630 C C . GLU A 1 214 ? 17.955 12.185 2.666 1.00 76.44 214 GLU A C 1
ATOM 1632 O O . GLU A 1 214 ? 19.151 11.930 2.539 1.00 76.44 214 GLU A O 1
ATOM 1637 N N . CYS A 1 215 ? 17.013 11.580 1.940 1.00 71.19 215 CYS A N 1
ATOM 1638 C CA . CYS A 1 215 ? 17.351 10.676 0.860 1.00 71.19 215 CYS A CA 1
ATOM 1639 C C . CYS A 1 215 ? 16.265 10.564 -0.209 1.00 71.19 215 CYS A C 1
ATOM 1641 O O . CYS A 1 215 ? 15.100 10.920 -0.016 1.00 71.19 215 CYS A O 1
ATOM 1643 N N . THR A 1 216 ? 16.682 10.043 -1.361 1.00 68.81 216 THR A N 1
ATOM 1644 C CA . THR A 1 216 ? 15.826 9.742 -2.504 1.00 68.81 216 THR A CA 1
ATOM 1645 C C . THR A 1 216 ? 16.206 8.374 -3.050 1.00 68.81 216 THR A C 1
ATOM 1647 O O . THR A 1 216 ? 17.380 8.125 -3.315 1.00 68.81 216 THR A O 1
ATOM 1650 N N . VAL A 1 217 ? 15.221 7.498 -3.225 1.00 62.59 217 VAL A N 1
ATOM 1651 C CA . VAL A 1 217 ? 15.375 6.201 -3.889 1.00 62.59 217 VAL A CA 1
ATOM 1652 C C . VAL A 1 217 ? 14.605 6.262 -5.215 1.00 62.59 217 VAL A C 1
ATOM 1654 O O . VAL A 1 217 ? 13.401 6.538 -5.184 1.00 62.59 217 VAL A O 1
ATOM 1657 N N . PRO A 1 218 ? 15.266 6.054 -6.372 1.00 62.06 218 PRO A N 1
ATOM 1658 C CA . PRO A 1 218 ? 14.641 6.150 -7.691 1.00 62.06 218 PRO A CA 1
ATOM 1659 C C . PRO A 1 218 ? 13.421 5.243 -7.844 1.00 62.06 218 PRO A C 1
ATOM 1661 O O . PRO A 1 218 ? 13.371 4.148 -7.287 1.00 62.06 218 PRO A O 1
ATOM 1664 N N . ALA A 1 219 ? 12.456 5.689 -8.644 1.00 59.19 219 ALA A N 1
ATOM 1665 C CA . ALA A 1 219 ? 11.221 4.953 -8.889 1.00 59.19 219 ALA A CA 1
ATOM 1666 C C . ALA A 1 219 ? 11.423 3.681 -9.731 1.00 59.19 219 ALA A C 1
ATOM 1668 O O . ALA A 1 219 ? 10.677 2.715 -9.612 1.00 59.19 219 ALA A O 1
ATOM 1669 N N . ASP A 1 220 ? 12.454 3.696 -10.571 1.00 51.16 220 ASP A N 1
ATOM 1670 C CA . ASP A 1 220 ? 12.741 2.664 -11.571 1.00 51.16 220 ASP A CA 1
ATOM 1671 C C . ASP A 1 220 ? 13.628 1.561 -10.985 1.00 51.16 220 ASP A C 1
ATOM 1673 O O . ASP A 1 220 ? 13.704 0.455 -11.510 1.00 51.16 220 ASP A O 1
ATOM 1677 N N . ALA A 1 221 ? 14.233 1.825 -9.821 1.00 43.09 221 ALA A N 1
ATOM 1678 C CA . ALA A 1 221 ? 14.887 0.799 -9.020 1.00 43.09 221 ALA A CA 1
ATOM 1679 C C . ALA A 1 221 ? 13.872 -0.227 -8.460 1.00 43.09 221 ALA A C 1
ATOM 1681 O O . ALA A 1 221 ? 14.280 -1.208 -7.842 1.00 43.09 221 ALA A O 1
ATOM 1682 N N . TRP A 1 222 ? 12.562 0.034 -8.615 1.00 42.19 222 TRP A N 1
ATOM 1683 C CA . TRP A 1 222 ? 11.446 -0.690 -8.002 1.00 42.19 222 TRP A CA 1
ATOM 1684 C C . TRP A 1 222 ? 10.276 -0.954 -8.987 1.00 42.19 222 TRP A C 1
ATOM 1686 O O . TRP A 1 222 ? 9.141 -1.145 -8.552 1.00 42.19 222 TRP A O 1
ATOM 1696 N N . HIS A 1 223 ? 10.519 -1.003 -10.309 1.00 37.50 223 HIS A N 1
ATOM 1697 C CA . HIS A 1 223 ? 9.565 -1.615 -11.256 1.00 37.50 223 HIS A CA 1
ATOM 1698 C C . HIS A 1 223 ? 9.254 -3.039 -10.742 1.00 37.50 223 HIS A C 1
ATOM 1700 O O . HIS A 1 223 ? 10.175 -3.781 -10.428 1.00 37.50 223 HIS A O 1
ATOM 1706 N N . HIS A 1 224 ? 8.013 -3.461 -10.493 1.00 31.69 224 HIS A N 1
ATOM 1707 C CA . HIS A 1 224 ? 6.882 -3.489 -11.409 1.00 31.69 224 HIS A CA 1
ATOM 1708 C C . HIS A 1 224 ? 5.561 -3.079 -10.746 1.00 31.69 224 HIS A C 1
ATOM 1710 O O . HIS A 1 224 ? 5.371 -3.156 -9.536 1.00 31.69 224 HIS A O 1
ATOM 1716 N N . ALA A 1 225 ? 4.690 -2.549 -11.596 1.00 38.56 225 ALA A N 1
ATOM 1717 C CA . ALA A 1 225 ? 3.538 -1.723 -11.293 1.00 38.56 225 ALA A CA 1
ATOM 1718 C C . ALA A 1 225 ? 2.507 -2.375 -10.412 1.00 38.56 225 ALA A C 1
ATOM 1720 O O . ALA A 1 225 ? 1.791 -3.206 -10.932 1.00 38.56 225 ALA A O 1
ATOM 1721 N N . GLU A 1 226 ? 2.314 -1.948 -9.167 1.00 45.47 226 GLU A N 1
ATOM 1722 C CA . GLU A 1 226 ? 1.317 -2.674 -8.421 1.00 45.47 226 GLU A CA 1
ATOM 1723 C C . GLU A 1 226 ? 0.767 -1.972 -7.123 1.00 45.47 226 GLU A C 1
ATOM 1725 O O . GLU A 1 226 ? 1.535 -1.711 -6.198 1.00 45.47 226 GLU A O 1
ATOM 1730 N N . PRO A 1 227 ? -0.571 -1.811 -6.919 1.00 38.03 227 PRO A N 1
ATOM 1731 C CA . PRO A 1 227 ? -1.216 -2.283 -5.672 1.00 38.03 227 PRO A CA 1
ATOM 1732 C C . PRO A 1 227 ? -1.228 -3.822 -5.602 1.00 38.03 227 PRO A C 1
ATOM 1734 O O . PRO A 1 227 ? -1.317 -4.453 -4.557 1.00 38.03 227 PRO A O 1
ATOM 1737 N N . GLU A 1 228 ? -1.071 -4.401 -6.763 1.00 55.00 228 GLU A N 1
ATOM 1738 C CA . GLU A 1 228 ? -0.795 -5.761 -7.141 1.00 55.00 228 GLU A CA 1
ATOM 1739 C C . GLU A 1 228 ? 0.537 -6.279 -6.398 1.00 55.00 228 GLU A C 1
ATOM 1741 O O . GLU A 1 228 ? 0.638 -7.475 -6.273 1.00 55.00 228 GLU A O 1
ATOM 1746 N N . ALA A 1 229 ? 1.475 -5.484 -5.759 1.00 49.94 229 ALA A N 1
ATOM 1747 C CA . ALA A 1 229 ? 2.973 -5.711 -5.600 1.00 49.94 229 ALA A CA 1
ATOM 1748 C C . ALA A 1 229 ? 3.321 -7.010 -4.876 1.00 49.94 229 ALA A C 1
ATOM 1750 O O . ALA A 1 229 ? 4.335 -7.691 -5.041 1.00 49.94 229 ALA A O 1
ATOM 1751 N N . LEU A 1 230 ? 2.447 -7.238 -3.915 1.00 48.25 230 LEU A N 1
ATOM 1752 C CA . LEU A 1 230 ? 2.469 -8.327 -2.972 1.00 48.25 230 LEU A CA 1
ATOM 1753 C C . LEU A 1 230 ? 1.828 -9.578 -3.578 1.00 48.25 230 LEU A C 1
ATOM 1755 O O . LEU A 1 230 ? 2.176 -10.682 -3.184 1.00 48.25 230 LEU A O 1
ATOM 1759 N N . THR A 1 231 ? 0.925 -9.396 -4.534 1.00 58.09 231 THR A N 1
ATOM 1760 C CA . THR A 1 231 ? 0.351 -10.411 -5.419 1.00 58.09 231 THR A CA 1
ATOM 1761 C C . THR A 1 231 ? 1.417 -10.941 -6.370 1.00 58.09 231 THR A C 1
ATOM 1763 O O . THR A 1 231 ? 1.640 -12.140 -6.294 1.00 58.09 231 THR A O 1
ATOM 1766 N N . MET A 1 232 ? 2.163 -10.142 -7.158 1.00 59.62 232 MET A N 1
ATOM 1767 C CA . MET A 1 232 ? 3.231 -10.745 -7.988 1.00 59.62 232 MET A CA 1
ATOM 1768 C C . MET A 1 232 ? 4.378 -11.306 -7.149 1.00 59.62 232 MET A C 1
ATOM 1770 O O . MET A 1 232 ? 4.924 -12.343 -7.513 1.00 59.62 232 MET A O 1
ATOM 1774 N N . LEU A 1 233 ? 4.733 -10.704 -6.005 1.00 59.81 233 LEU A N 1
ATOM 1775 C CA . LEU A 1 233 ? 5.712 -11.319 -5.094 1.00 59.81 233 LEU A CA 1
ATOM 1776 C C . LEU A 1 233 ? 5.198 -12.634 -4.490 1.00 59.81 233 LEU A C 1
ATOM 1778 O O . LEU A 1 233 ? 5.967 -13.586 -4.365 1.00 59.81 233 LEU A O 1
ATOM 1782 N N . GLY A 1 234 ? 3.914 -12.700 -4.129 1.00 60.03 234 GLY A N 1
ATOM 1783 C CA . GLY A 1 234 ? 3.264 -13.921 -3.651 1.00 60.03 234 GLY A CA 1
ATOM 1784 C C . GLY A 1 234 ? 3.225 -15.000 -4.731 1.00 60.03 234 GLY A C 1
ATOM 1785 O O . GLY A 1 234 ? 3.665 -16.120 -4.504 1.00 60.03 234 GLY A O 1
ATOM 1786 N N . GLU A 1 235 ? 2.810 -14.634 -5.939 1.00 75.19 235 GLU A N 1
ATOM 1787 C CA . GLU A 1 235 ? 2.784 -15.499 -7.115 1.00 75.19 235 GLU A CA 1
ATOM 1788 C C . GLU A 1 235 ? 4.187 -16.003 -7.506 1.00 75.19 235 GLU A C 1
ATOM 1790 O O . GLU A 1 235 ? 4.367 -17.185 -7.806 1.00 75.19 235 GLU A O 1
ATOM 1795 N N . MET A 1 236 ? 5.206 -15.139 -7.454 1.00 75.06 236 MET A N 1
ATOM 1796 C CA . MET A 1 236 ? 6.603 -15.507 -7.694 1.00 75.06 236 MET A CA 1
ATOM 1797 C C . MET A 1 236 ? 7.122 -16.465 -6.616 1.00 75.06 236 MET A C 1
ATOM 1799 O O . MET A 1 236 ? 7.808 -17.436 -6.944 1.00 75.06 236 MET A O 1
ATOM 1803 N N . ALA A 1 237 ? 6.790 -16.230 -5.343 1.00 69.12 237 ALA A N 1
ATOM 1804 C CA . ALA A 1 237 ? 7.153 -17.126 -4.248 1.00 69.12 237 ALA A CA 1
ATOM 1805 C C . ALA A 1 237 ? 6.499 -18.508 -4.409 1.00 69.12 237 ALA A C 1
ATOM 1807 O O . ALA A 1 237 ? 7.181 -19.524 -4.259 1.00 69.12 237 ALA A O 1
ATOM 1808 N N . ASP A 1 238 ? 5.222 -18.552 -4.790 1.00 77.62 238 ASP A N 1
ATOM 1809 C CA . ASP A 1 238 ? 4.488 -19.792 -5.055 1.00 77.62 238 ASP A CA 1
ATOM 1810 C C . ASP A 1 238 ? 5.074 -20.554 -6.258 1.00 77.62 238 ASP A C 1
ATOM 1812 O O . ASP A 1 238 ? 5.311 -21.764 -6.182 1.00 77.62 238 ASP A O 1
ATOM 1816 N N . ALA A 1 239 ? 5.410 -19.852 -7.346 1.00 79.44 239 ALA A N 1
ATOM 1817 C CA . ALA A 1 239 ? 6.064 -20.442 -8.516 1.00 79.44 239 ALA A CA 1
ATOM 1818 C C . ALA A 1 239 ? 7.474 -20.981 -8.192 1.00 79.44 239 ALA A C 1
ATOM 1820 O O . ALA A 1 239 ? 7.844 -22.074 -8.633 1.00 79.44 239 ALA A O 1
ATOM 1821 N N . MET A 1 240 ? 8.253 -20.257 -7.380 1.00 76.81 240 MET A N 1
ATOM 1822 C CA . MET A 1 240 ? 9.577 -20.682 -6.908 1.00 76.81 240 MET A CA 1
ATOM 1823 C C . MET A 1 240 ? 9.491 -21.903 -5.980 1.00 76.81 240 MET A C 1
ATOM 1825 O O . MET A 1 240 ? 10.283 -22.844 -6.097 1.00 76.81 240 MET A O 1
ATOM 1829 N N . ALA A 1 241 ? 8.506 -21.931 -5.079 1.00 72.19 241 ALA A N 1
ATOM 1830 C CA . ALA A 1 241 ? 8.234 -23.084 -4.230 1.00 72.19 241 ALA A CA 1
ATOM 1831 C C . ALA A 1 241 ? 7.879 -24.318 -5.078 1.00 72.19 241 ALA A C 1
ATOM 1833 O O . ALA A 1 241 ? 8.466 -25.385 -4.885 1.00 72.19 241 ALA A O 1
ATOM 1834 N N . ALA A 1 242 ? 7.003 -24.162 -6.076 1.00 84.06 242 ALA A N 1
ATOM 1835 C CA . ALA A 1 242 ? 6.645 -25.233 -7.003 1.00 84.06 242 ALA A CA 1
ATOM 1836 C C . ALA A 1 242 ? 7.843 -25.742 -7.828 1.00 84.06 242 ALA A C 1
ATOM 1838 O O . ALA A 1 242 ? 7.986 -26.951 -8.024 1.00 84.06 242 ALA A O 1
ATOM 1839 N N . TRP A 1 243 ? 8.730 -24.847 -8.276 1.00 90.88 243 TRP A N 1
ATOM 1840 C CA . TRP A 1 243 ? 9.967 -25.217 -8.970 1.00 90.88 243 TRP A CA 1
ATOM 1841 C C . TRP A 1 243 ? 10.934 -25.985 -8.060 1.00 90.88 243 TRP A C 1
ATOM 1843 O O . TRP A 1 243 ? 11.382 -27.072 -8.421 1.00 90.88 243 TRP A O 1
ATOM 1853 N N . SER A 1 244 ? 11.221 -25.468 -6.862 1.00 83.19 244 SER A N 1
ATOM 1854 C CA . SER A 1 244 ? 12.180 -26.086 -5.932 1.00 83.19 244 SER A CA 1
ATOM 1855 C C . SER A 1 244 ? 11.730 -27.463 -5.428 1.00 83.19 244 SER A C 1
ATOM 1857 O O . SER A 1 244 ? 12.561 -28.330 -5.152 1.00 83.19 244 SER A O 1
ATOM 1859 N N . ALA A 1 245 ? 10.416 -27.704 -5.378 1.00 87.12 245 ALA A N 1
ATOM 1860 C CA . ALA A 1 245 ? 9.841 -29.008 -5.065 1.00 87.12 245 ALA A CA 1
ATOM 1861 C C . ALA A 1 245 ? 10.074 -30.062 -6.171 1.00 87.12 245 ALA A C 1
ATOM 1863 O O . ALA A 1 245 ? 9.895 -31.259 -5.930 1.00 87.12 245 ALA A O 1
ATOM 1864 N N . ARG A 1 246 ? 10.488 -29.649 -7.376 1.00 88.75 246 ARG A N 1
ATOM 1865 C CA . ARG A 1 246 ? 10.731 -30.514 -8.536 1.00 88.75 246 ARG A CA 1
ATOM 1866 C C . ARG A 1 246 ? 12.219 -30.716 -8.795 1.00 88.75 246 ARG A C 1
ATOM 1868 O O . ARG A 1 246 ? 12.860 -29.981 -9.544 1.00 88.75 246 ARG A O 1
ATOM 1875 N N . SER A 1 247 ? 12.765 -31.773 -8.198 1.00 88.25 247 SER A N 1
ATOM 1876 C CA . SER A 1 247 ? 14.192 -32.111 -8.285 1.00 88.25 247 SER A CA 1
ATOM 1877 C C . SER A 1 247 ? 14.701 -32.306 -9.717 1.00 88.25 247 SER A C 1
ATOM 1879 O O . SER A 1 247 ? 15.857 -32.001 -10.000 1.00 88.25 247 SER A O 1
ATOM 1881 N N . ASP A 1 248 ? 13.851 -32.767 -10.633 1.00 88.88 248 ASP A N 1
ATOM 1882 C CA . ASP A 1 248 ? 14.177 -32.912 -12.048 1.00 88.88 248 ASP A CA 1
ATOM 1883 C C . ASP A 1 248 ? 14.432 -31.558 -12.730 1.00 88.88 248 ASP A C 1
ATOM 1885 O O . ASP A 1 248 ? 15.436 -31.406 -13.430 1.00 88.88 248 ASP A O 1
ATOM 1889 N N . LEU A 1 249 ? 13.583 -30.559 -12.463 1.00 87.50 249 LEU A N 1
ATOM 1890 C CA . LEU A 1 249 ? 13.740 -29.198 -12.985 1.00 87.50 249 LEU A CA 1
ATOM 1891 C C . LEU A 1 249 ? 14.933 -28.483 -12.358 1.00 87.50 249 LEU A C 1
ATOM 1893 O O . LEU A 1 249 ? 15.684 -27.817 -13.066 1.00 87.50 249 LEU A O 1
ATOM 1897 N N . VAL A 1 250 ? 15.144 -28.656 -11.051 1.00 85.94 250 VAL A N 1
ATOM 1898 C CA . VAL A 1 250 ? 16.298 -28.079 -10.348 1.00 85.94 250 VAL A CA 1
ATOM 1899 C C . VAL A 1 250 ? 17.605 -28.617 -10.932 1.00 85.94 250 VAL A C 1
ATOM 1901 O O . VAL A 1 250 ? 18.518 -27.845 -11.220 1.00 85.94 250 VAL A O 1
ATOM 1904 N N . VAL A 1 251 ? 17.702 -29.930 -11.171 1.00 86.38 251 VAL A N 1
ATOM 1905 C CA . VAL A 1 251 ? 18.897 -30.545 -11.774 1.00 86.38 251 VAL A CA 1
ATOM 1906 C C . VAL A 1 251 ? 19.106 -30.068 -13.211 1.00 86.38 251 VAL A C 1
ATOM 1908 O O . VAL A 1 251 ? 20.244 -29.783 -13.592 1.00 86.38 251 VAL A O 1
ATOM 1911 N N . ALA A 1 252 ? 18.038 -29.976 -14.007 1.00 84.31 252 ALA A N 1
ATOM 1912 C CA . ALA A 1 252 ? 18.112 -29.481 -15.379 1.00 84.31 252 ALA A CA 1
ATOM 1913 C C . ALA A 1 252 ? 18.587 -28.019 -15.427 1.00 84.31 252 ALA A C 1
ATOM 1915 O O . ALA A 1 252 ? 19.549 -27.717 -16.135 1.00 84.31 252 ALA A O 1
ATOM 1916 N N . TRP A 1 253 ? 17.992 -27.149 -14.605 1.00 83.75 253 TRP A N 1
ATOM 1917 C CA . TRP A 1 253 ? 18.381 -25.745 -14.487 1.00 83.75 253 TRP A CA 1
ATOM 1918 C C . TRP A 1 253 ? 19.826 -25.593 -14.019 1.00 83.75 253 TRP A C 1
ATOM 1920 O O . TRP A 1 253 ? 20.603 -24.893 -14.650 1.00 83.75 253 TRP A O 1
ATOM 1930 N N . THR A 1 254 ? 20.230 -26.312 -12.968 1.00 81.94 254 THR A N 1
ATOM 1931 C CA . THR A 1 254 ? 21.602 -26.245 -12.435 1.00 81.94 254 THR A CA 1
ATOM 1932 C C . THR A 1 254 ? 22.644 -26.598 -13.499 1.00 81.94 254 THR A C 1
ATOM 1934 O O . THR A 1 254 ? 23.696 -25.965 -13.577 1.00 81.94 254 THR A O 1
ATOM 1937 N N . ARG A 1 255 ? 22.362 -27.601 -14.343 1.00 84.25 255 ARG A N 1
ATOM 1938 C CA . ARG A 1 255 ? 23.255 -27.969 -15.452 1.00 84.25 255 ARG A CA 1
ATOM 1939 C C . ARG A 1 255 ? 23.331 -26.872 -16.506 1.00 84.25 255 ARG A C 1
ATOM 1941 O O . ARG A 1 255 ? 24.433 -26.556 -16.939 1.00 84.25 255 ARG A O 1
ATOM 1948 N N . ARG A 1 256 ? 22.186 -26.308 -16.895 1.00 80.00 256 ARG A N 1
ATOM 1949 C CA . ARG A 1 256 ? 22.106 -25.192 -17.846 1.00 80.00 256 ARG A CA 1
ATOM 1950 C C . ARG A 1 256 ? 22.865 -23.974 -17.318 1.00 80.00 256 ARG A C 1
ATOM 1952 O O . ARG A 1 256 ? 23.785 -23.502 -17.973 1.00 80.00 256 ARG A O 1
ATOM 1959 N N . ALA A 1 257 ? 22.572 -23.561 -16.088 1.00 76.31 257 ALA A N 1
ATOM 1960 C CA . ALA A 1 257 ? 23.210 -22.434 -15.419 1.00 76.31 257 ALA A CA 1
ATOM 1961 C C . ALA A 1 257 ? 24.739 -22.567 -15.356 1.00 76.31 257 ALA A C 1
ATOM 1963 O O . ALA A 1 257 ? 25.449 -21.594 -15.578 1.00 76.31 257 ALA A O 1
ATOM 1964 N N . ALA A 1 258 ? 25.264 -23.777 -15.137 1.00 79.00 258 ALA A N 1
ATOM 1965 C CA . ALA A 1 258 ? 26.706 -24.021 -15.144 1.00 79.00 258 ALA A CA 1
ATOM 1966 C C . ALA A 1 258 ? 27.361 -23.878 -16.533 1.00 79.00 258 ALA A C 1
ATOM 1968 O O . ALA A 1 258 ? 28.548 -23.565 -16.610 1.00 79.00 258 ALA A O 1
ATOM 1969 N N . VAL A 1 259 ? 26.621 -24.138 -17.615 1.00 81.19 259 VAL A N 1
ATOM 1970 C CA . VAL A 1 259 ? 27.110 -24.023 -19.001 1.00 81.19 259 VAL A CA 1
ATOM 1971 C C . VAL A 1 259 ? 26.988 -22.589 -19.509 1.00 81.19 259 VAL A C 1
ATOM 1973 O O . VAL A 1 259 ? 27.897 -22.098 -20.171 1.00 81.19 259 VAL A O 1
ATOM 1976 N N . GLU A 1 260 ? 25.881 -21.930 -19.183 1.00 73.50 260 GLU A N 1
ATOM 1977 C CA . GLU A 1 260 ? 25.497 -20.622 -19.726 1.00 73.50 260 GLU A CA 1
ATOM 1978 C C . GLU A 1 260 ? 25.849 -19.455 -18.790 1.00 73.50 260 GLU A C 1
ATOM 1980 O O . GLU A 1 260 ? 25.684 -18.298 -19.153 1.00 73.50 260 GLU A O 1
ATOM 1985 N N . GLY A 1 261 ? 26.381 -19.741 -17.595 1.00 70.25 261 GLY A N 1
ATOM 1986 C CA . GLY A 1 261 ? 26.797 -18.721 -16.628 1.00 70.25 261 GLY A CA 1
ATOM 1987 C C . GLY A 1 261 ? 25.638 -18.055 -15.881 1.00 70.25 261 GLY A C 1
ATOM 1988 O O . GLY A 1 261 ? 25.805 -16.953 -15.369 1.00 70.25 261 GLY A O 1
ATOM 1989 N N . LEU A 1 262 ? 24.476 -18.710 -15.810 1.00 68.62 262 LEU A N 1
ATOM 1990 C CA . LEU A 1 262 ? 23.284 -18.188 -15.137 1.00 68.62 262 LEU A CA 1
ATOM 1991 C C . LEU A 1 262 ? 23.333 -18.420 -13.619 1.00 68.62 262 LEU A C 1
ATOM 1993 O O . LEU A 1 262 ? 24.134 -19.198 -13.090 1.00 68.62 262 LEU A O 1
ATOM 1997 N N . THR A 1 263 ? 22.402 -17.797 -12.899 1.00 70.38 263 THR A N 1
ATOM 1998 C CA . THR A 1 263 ? 22.201 -18.048 -11.472 1.00 70.38 263 THR A CA 1
ATOM 1999 C C . THR A 1 263 ? 21.723 -19.487 -11.200 1.00 70.38 263 THR A C 1
ATOM 2001 O O . THR A 1 263 ? 20.990 -20.069 -12.007 1.00 70.38 263 THR A O 1
ATOM 2004 N N . PRO A 1 264 ? 22.051 -20.077 -10.029 1.00 70.56 264 PRO A N 1
ATOM 2005 C CA . PRO A 1 264 ? 21.659 -21.451 -9.676 1.00 70.56 264 PRO A CA 1
ATOM 2006 C C . PRO A 1 264 ? 20.144 -21.689 -9.567 1.00 70.56 264 PRO A C 1
ATOM 2008 O O . PRO A 1 264 ? 19.708 -22.837 -9.504 1.00 70.56 264 PRO A O 1
ATOM 2011 N N . ALA A 1 265 ? 19.353 -20.616 -9.529 1.00 73.25 265 ALA A N 1
ATOM 2012 C CA . ALA A 1 265 ? 17.898 -20.633 -9.567 1.00 73.25 265 ALA A CA 1
ATOM 2013 C C . ALA A 1 265 ? 17.393 -19.635 -10.625 1.00 73.25 265 ALA A C 1
ATOM 2015 O O . ALA A 1 265 ? 18.094 -18.651 -10.895 1.00 73.25 265 ALA A O 1
ATOM 2016 N N . PRO A 1 266 ? 16.202 -19.854 -11.206 1.00 75.25 266 PRO A N 1
ATOM 2017 C CA . PRO A 1 266 ? 15.609 -18.912 -12.141 1.00 75.25 266 PRO A CA 1
ATOM 2018 C C . PRO A 1 266 ? 15.277 -17.591 -11.449 1.00 75.25 266 PRO A C 1
ATOM 2020 O O . PRO A 1 266 ? 14.722 -17.584 -10.355 1.00 75.25 266 PRO A O 1
ATOM 2023 N N . ALA A 1 267 ? 15.633 -16.472 -12.073 1.00 69.56 267 ALA A N 1
ATOM 2024 C CA . ALA A 1 267 ? 15.499 -15.144 -11.468 1.00 69.56 267 ALA A CA 1
ATOM 2025 C C . ALA A 1 267 ? 14.479 -14.238 -12.174 1.00 69.56 267 ALA A C 1
ATOM 2027 O O . ALA A 1 267 ? 14.159 -13.173 -11.651 1.00 69.56 267 ALA A O 1
ATOM 2028 N N . ARG A 1 268 ? 13.973 -14.646 -13.346 1.00 76.12 268 ARG A N 1
ATOM 2029 C CA . ARG A 1 268 ? 13.082 -13.830 -14.180 1.00 76.12 268 ARG A CA 1
ATOM 2030 C C . ARG A 1 268 ? 11.632 -14.277 -14.014 1.00 76.12 268 ARG A C 1
ATOM 2032 O O . ARG A 1 268 ? 11.322 -15.459 -14.166 1.00 76.12 268 ARG A O 1
ATOM 2039 N N . TYR A 1 269 ? 10.745 -13.334 -13.718 1.00 79.75 269 TYR A N 1
ATOM 2040 C CA . TYR A 1 269 ? 9.299 -13.540 -13.672 1.00 79.75 269 TYR A CA 1
ATOM 2041 C C . TYR A 1 269 ? 8.655 -12.772 -14.827 1.00 79.75 269 TYR A C 1
ATOM 2043 O O . TYR A 1 269 ? 8.947 -11.600 -15.029 1.00 79.75 269 TYR A O 1
ATOM 2051 N N . VAL A 1 270 ? 7.815 -13.422 -15.625 1.00 81.94 270 VAL A N 1
ATOM 2052 C CA . VAL A 1 270 ? 7.327 -12.887 -16.904 1.00 81.94 270 VAL A CA 1
ATOM 2053 C C . VAL A 1 270 ? 5.802 -12.847 -16.912 1.00 81.94 270 VAL A C 1
ATOM 2055 O O . VAL A 1 270 ? 5.153 -13.775 -16.432 1.00 81.94 270 VAL A O 1
ATOM 2058 N N . GLU A 1 271 ? 5.236 -11.789 -17.492 1.00 85.19 271 GLU A N 1
ATOM 2059 C CA . GLU A 1 271 ? 3.834 -11.680 -17.895 1.00 85.19 271 GLU A CA 1
ATOM 2060 C C . GLU A 1 271 ? 3.728 -11.655 -19.428 1.00 85.19 271 GLU A C 1
ATOM 2062 O O . GLU A 1 271 ? 4.350 -10.815 -20.083 1.00 85.19 271 GLU A O 1
ATOM 2067 N N . LEU A 1 272 ? 2.894 -12.533 -19.987 1.00 85.12 272 LEU A N 1
ATOM 2068 C CA . LEU A 1 272 ? 2.514 -12.558 -21.401 1.00 85.12 272 LEU A CA 1
ATOM 2069 C C . LEU A 1 272 ? 0.992 -12.437 -21.524 1.00 85.12 272 LEU A C 1
ATOM 2071 O O . LEU A 1 272 ? 0.262 -13.202 -20.890 1.00 85.12 272 LEU A O 1
ATOM 2075 N N . ALA A 1 273 ? 0.507 -11.503 -22.344 1.00 84.88 273 ALA A N 1
ATOM 2076 C CA . ALA A 1 273 ? -0.923 -11.331 -22.609 1.00 84.88 273 ALA A CA 1
ATOM 2077 C C . ALA A 1 273 ? -1.286 -11.721 -24.051 1.00 84.88 273 ALA A C 1
ATOM 2079 O O . ALA A 1 273 ? -0.668 -11.230 -24.988 1.00 84.88 273 ALA A O 1
ATOM 2080 N N . PHE A 1 274 ? -2.318 -12.551 -24.220 1.00 87.44 274 PHE A N 1
ATOM 2081 C CA . PHE A 1 274 ? -2.892 -12.985 -25.498 1.00 87.44 274 PHE A CA 1
ATOM 2082 C C . PHE A 1 274 ? -4.386 -12.633 -25.513 1.00 87.44 274 PHE A C 1
ATOM 2084 O O . PHE A 1 274 ? -5.235 -13.356 -24.989 1.00 87.44 274 PHE A O 1
ATOM 2091 N N . GLY A 1 275 ? -4.731 -11.478 -26.068 1.00 85.88 275 GLY A N 1
ATOM 2092 C CA . GLY A 1 275 ? -6.067 -10.904 -26.013 1.00 85.88 275 GLY A CA 1
ATOM 2093 C C . GLY A 1 275 ? -6.503 -10.640 -24.573 1.00 85.88 275 GLY A C 1
ATOM 2094 O O . GLY A 1 275 ? -6.014 -9.725 -23.912 1.00 85.88 275 GLY A O 1
ATOM 2095 N N . THR A 1 276 ? -7.462 -11.429 -24.090 1.00 82.56 276 THR A N 1
ATOM 2096 C CA . THR A 1 276 ? -7.960 -11.354 -22.706 1.00 82.56 276 THR A CA 1
ATOM 2097 C C . THR A 1 276 ? -7.235 -12.290 -21.745 1.00 82.56 276 THR A C 1
ATOM 2099 O O . THR A 1 276 ? -7.433 -12.173 -20.537 1.00 82.56 276 THR A O 1
ATOM 2102 N N . ASP A 1 277 ? -6.430 -13.219 -22.258 1.00 85.50 277 ASP A N 1
ATOM 2103 C CA . ASP A 1 277 ? -5.731 -14.207 -21.447 1.00 85.50 277 ASP A CA 1
ATOM 2104 C C . ASP A 1 277 ? -4.374 -13.656 -21.007 1.00 85.50 277 ASP A C 1
ATOM 2106 O O . ASP A 1 277 ? -3.601 -13.156 -21.821 1.00 85.50 277 ASP A O 1
ATOM 2110 N N . VAL A 1 278 ? -4.076 -13.743 -19.709 1.00 85.38 278 VAL A N 1
ATOM 2111 C CA . VAL A 1 278 ? -2.807 -13.283 -19.130 1.00 85.38 278 VAL A CA 1
ATOM 2112 C C . VAL A 1 278 ? -2.135 -14.447 -18.416 1.00 85.38 278 VAL A C 1
ATOM 2114 O O . VAL A 1 278 ? -2.733 -15.093 -17.554 1.00 85.38 278 VAL A O 1
ATOM 2117 N N . TYR A 1 279 ? -0.877 -14.695 -18.763 1.00 88.56 279 TYR A N 1
ATOM 2118 C CA . TYR A 1 279 ? -0.033 -15.712 -18.153 1.00 88.56 279 TYR A CA 1
ATOM 2119 C C . TYR A 1 279 ? 1.103 -15.037 -17.395 1.00 88.56 279 TYR A C 1
ATOM 2121 O O . TYR A 1 279 ? 1.885 -14.307 -17.993 1.00 88.56 279 TYR A O 1
ATOM 2129 N N . ARG A 1 280 ? 1.197 -15.305 -16.089 1.00 88.19 280 ARG A N 1
ATOM 2130 C CA . ARG A 1 280 ? 2.269 -14.827 -15.207 1.00 88.19 280 ARG A CA 1
ATOM 2131 C C . ARG A 1 280 ? 3.013 -16.012 -14.605 1.00 88.19 280 ARG A C 1
ATOM 2133 O O . ARG A 1 280 ? 2.369 -16.925 -14.084 1.00 88.19 280 ARG A O 1
ATOM 2140 N N . GLY A 1 281 ? 4.340 -16.032 -14.683 1.00 88.81 281 GLY A N 1
ATOM 2141 C CA . GLY A 1 281 ? 5.116 -17.147 -14.145 1.00 88.81 281 GLY A CA 1
ATOM 2142 C C . GLY A 1 281 ? 6.629 -16.964 -14.180 1.00 88.81 281 GLY A C 1
ATOM 2143 O O . GLY A 1 281 ? 7.157 -16.069 -14.833 1.00 88.81 281 GLY A O 1
ATOM 2144 N N . LEU A 1 282 ? 7.324 -17.849 -13.469 1.00 87.25 282 LEU A N 1
ATOM 2145 C CA . LEU A 1 282 ? 8.781 -17.922 -13.421 1.00 87.25 282 LEU A CA 1
ATOM 2146 C C . LEU A 1 282 ? 9.315 -18.525 -14.728 1.00 87.25 282 LEU A C 1
ATOM 2148 O O . LEU A 1 282 ? 8.899 -19.620 -15.108 1.00 87.25 282 LEU A O 1
ATOM 2152 N N . GLU A 1 283 ? 10.240 -17.847 -15.401 1.00 88.12 283 GLU A N 1
ATOM 2153 C CA . GLU A 1 283 ? 10.885 -18.364 -16.611 1.00 88.12 283 GLU A CA 1
ATOM 2154 C C . GLU A 1 283 ? 11.792 -19.548 -16.258 1.00 88.12 283 GLU A C 1
ATOM 2156 O O . GLU A 1 283 ? 12.744 -19.402 -15.496 1.00 88.12 283 GLU A O 1
ATOM 2161 N N . ILE A 1 284 ? 11.508 -20.732 -16.806 1.00 87.12 284 ILE A N 1
ATOM 2162 C CA . ILE A 1 284 ? 12.281 -21.960 -16.544 1.00 87.12 284 ILE A CA 1
ATOM 2163 C C . ILE A 1 284 ? 12.925 -22.555 -17.804 1.00 87.12 284 ILE A C 1
ATOM 2165 O O . ILE A 1 284 ? 13.766 -23.449 -17.690 1.00 87.12 284 ILE A O 1
ATOM 2169 N N . ALA A 1 285 ? 12.569 -22.053 -18.990 1.00 84.81 285 ALA A N 1
ATOM 2170 C CA . ALA A 1 285 ? 13.308 -22.232 -20.238 1.00 84.81 285 ALA A CA 1
ATOM 2171 C C . ALA A 1 285 ? 12.949 -21.119 -21.239 1.00 84.81 285 ALA A C 1
ATOM 2173 O O . ALA A 1 285 ? 11.826 -20.623 -21.210 1.00 84.81 285 ALA A O 1
ATOM 2174 N N . GLY A 1 286 ? 13.876 -20.751 -22.121 1.00 75.00 286 GLY A N 1
ATOM 2175 C CA . GLY A 1 286 ? 13.691 -19.674 -23.095 1.00 75.00 286 GLY A CA 1
ATOM 2176 C C . GLY A 1 286 ? 15.016 -19.275 -23.75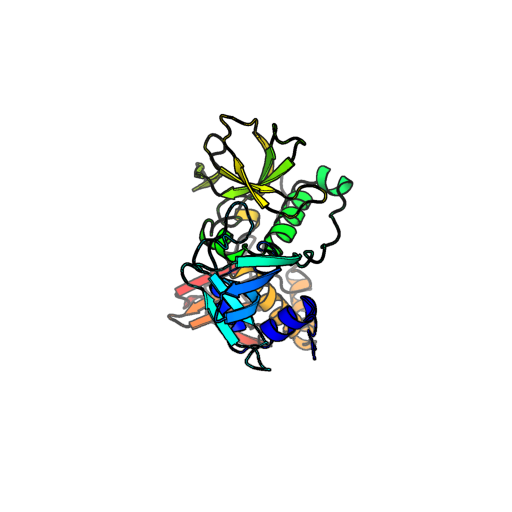3 1.00 75.00 286 GLY A C 1
ATOM 2177 O O . GLY A 1 286 ? 16.075 -19.647 -23.224 1.00 75.00 286 GLY A O 1
ATOM 2178 N N . PRO A 1 287 ? 14.967 -18.576 -24.899 1.00 67.31 287 PRO A N 1
ATOM 2179 C CA . PRO A 1 287 ? 16.147 -18.030 -25.567 1.00 67.31 287 PRO A CA 1
ATOM 2180 C C . PRO A 1 287 ? 16.839 -16.982 -24.691 1.00 67.31 287 PRO A C 1
ATOM 2182 O O . PRO A 1 287 ? 16.216 -16.020 -24.238 1.00 67.31 287 PRO A O 1
ATOM 2185 N N . ASP A 1 288 ? 18.142 -17.147 -24.470 1.00 61.91 288 ASP A N 1
ATOM 2186 C CA . ASP A 1 288 ? 18.953 -16.113 -23.832 1.00 61.91 288 ASP A CA 1
ATOM 2187 C C . ASP A 1 288 ? 19.454 -15.119 -24.882 1.00 61.91 288 ASP A C 1
ATOM 2189 O O . ASP A 1 288 ? 20.105 -15.505 -25.855 1.00 61.91 288 ASP A O 1
ATOM 2193 N N . VAL A 1 289 ? 19.179 -13.834 -24.651 1.00 56.69 289 VAL A N 1
ATOM 2194 C CA . VAL A 1 289 ? 19.802 -12.717 -25.371 1.00 56.69 289 VAL A CA 1
ATOM 2195 C C . VAL A 1 289 ? 20.677 -11.953 -24.391 1.00 56.69 289 VAL A C 1
ATOM 2197 O O . VAL A 1 289 ? 20.382 -11.847 -23.201 1.00 56.69 289 VAL A O 1
ATOM 2200 N N . ASP A 1 290 ? 21.784 -11.454 -24.909 1.00 49.94 290 ASP A N 1
ATOM 2201 C CA . ASP A 1 290 ? 22.815 -10.701 -24.219 1.00 49.94 290 ASP A CA 1
ATOM 2202 C C . ASP A 1 290 ? 22.270 -9.510 -23.399 1.00 49.94 290 ASP A C 1
ATOM 2204 O O . ASP A 1 290 ? 21.431 -8.744 -23.867 1.00 49.94 290 ASP A O 1
ATOM 2208 N N . ASP A 1 291 ? 22.781 -9.415 -22.159 1.00 45.19 291 ASP A N 1
ATOM 2209 C CA . ASP A 1 291 ? 22.724 -8.415 -21.067 1.00 45.19 291 ASP A CA 1
ATOM 2210 C C . ASP A 1 291 ? 21.461 -7.563 -20.792 1.00 45.19 291 ASP A C 1
ATOM 2212 O O . ASP A 1 291 ? 21.349 -7.023 -19.690 1.00 45.19 291 ASP A O 1
ATOM 2216 N N . MET A 1 292 ? 20.478 -7.437 -21.691 1.00 46.50 292 MET A N 1
ATOM 2217 C CA . MET A 1 292 ? 19.338 -6.524 -21.493 1.00 46.50 292 MET A CA 1
ATOM 2218 C C . MET A 1 292 ? 17.956 -7.018 -21.967 1.00 46.50 292 MET A C 1
ATOM 2220 O O . MET A 1 292 ? 17.023 -6.212 -21.972 1.00 46.50 292 MET A O 1
ATOM 2224 N N . GLY A 1 293 ? 17.740 -8.292 -22.329 1.00 56.06 293 GLY A N 1
ATOM 2225 C CA . GLY A 1 293 ? 16.372 -8.706 -22.687 1.00 56.06 293 GLY A CA 1
ATOM 2226 C C . GLY A 1 293 ? 16.096 -10.187 -22.945 1.00 56.06 293 GLY A C 1
ATOM 2227 O O . GLY A 1 293 ? 16.998 -10.993 -23.131 1.00 56.06 293 GLY A O 1
ATOM 2228 N N . CYS A 1 294 ? 14.801 -10.518 -22.965 1.00 62.84 294 CYS A N 1
ATOM 2229 C CA . CYS A 1 294 ? 14.263 -11.775 -23.498 1.00 62.84 294 CYS A CA 1
ATOM 2230 C C . CYS A 1 294 ? 14.169 -11.693 -25.027 1.00 62.84 294 CYS A C 1
ATOM 2232 O O . CYS A 1 294 ? 13.725 -10.656 -25.536 1.00 62.84 294 CYS A O 1
ATOM 2234 N N . ASP A 1 295 ? 14.487 -12.772 -25.754 1.00 73.50 295 ASP A N 1
ATOM 2235 C CA . ASP A 1 295 ? 14.075 -12.864 -27.159 1.00 73.50 295 ASP A CA 1
ATOM 2236 C C . ASP A 1 295 ? 12.597 -13.233 -27.196 1.00 73.50 295 ASP A C 1
ATOM 2238 O O . ASP A 1 295 ? 12.213 -14.394 -27.065 1.00 73.50 295 ASP A O 1
ATOM 2242 N N . TRP A 1 296 ? 11.749 -12.230 -27.383 1.00 79.50 296 TRP A N 1
ATOM 2243 C CA . TRP A 1 296 ? 10.314 -12.449 -27.513 1.00 79.50 296 TRP A CA 1
ATOM 2244 C C . TRP A 1 296 ? 9.934 -13.140 -28.829 1.00 79.50 296 TRP A C 1
ATOM 2246 O O . TRP A 1 296 ? 8.755 -13.393 -29.039 1.00 79.50 296 TRP A O 1
ATOM 2256 N N . ASN A 1 297 ? 10.884 -13.424 -29.729 1.00 80.62 297 ASN A N 1
ATOM 2257 C CA . ASN A 1 297 ? 10.609 -14.105 -30.994 1.00 80.62 297 ASN A CA 1
ATOM 2258 C C . ASN A 1 297 ? 10.719 -15.633 -30.916 1.00 80.62 297 ASN A C 1
ATOM 2260 O O . ASN A 1 297 ? 10.340 -16.294 -31.885 1.00 80.62 297 ASN A O 1
ATOM 2264 N N . GLU A 1 298 ? 11.213 -16.202 -29.810 1.00 82.50 298 GLU A N 1
ATOM 2265 C CA . GLU A 1 298 ? 11.172 -17.653 -29.598 1.00 82.50 298 GLU A CA 1
ATOM 2266 C C . GLU A 1 298 ? 10.245 -18.045 -28.434 1.00 82.50 298 GLU A C 1
ATOM 2268 O O . GLU A 1 298 ? 9.866 -17.206 -27.610 1.00 82.50 298 GLU A O 1
ATOM 2273 N N . PRO A 1 299 ? 9.842 -19.328 -28.352 1.00 87.94 299 PRO A N 1
ATOM 2274 C CA . PRO A 1 299 ? 8.999 -19.802 -27.267 1.00 87.94 299 PRO A CA 1
ATOM 2275 C C . PRO A 1 299 ? 9.657 -19.657 -25.892 1.00 87.94 299 PRO A C 1
ATOM 2277 O O . PRO A 1 299 ? 10.832 -19.977 -25.700 1.00 87.94 299 PRO A O 1
ATOM 2280 N N . ILE A 1 300 ? 8.853 -19.259 -24.908 1.00 88.69 300 ILE A N 1
ATOM 2281 C CA . ILE A 1 300 ? 9.246 -19.164 -23.502 1.00 88.69 300 ILE A CA 1
ATOM 2282 C C . ILE A 1 300 ? 8.451 -20.190 -22.696 1.00 88.69 300 ILE A C 1
ATOM 2284 O O . ILE A 1 300 ? 7.240 -20.351 -22.860 1.00 88.69 300 ILE A O 1
ATOM 2288 N N . THR A 1 301 ? 9.130 -20.882 -21.785 1.00 92.12 301 THR A N 1
ATOM 2289 C CA . THR A 1 301 ? 8.520 -21.821 -20.842 1.00 92.12 301 THR A CA 1
ATOM 2290 C C . THR A 1 301 ? 8.413 -21.195 -19.456 1.00 92.12 301 THR A C 1
ATOM 2292 O O . THR A 1 301 ? 9.426 -20.883 -18.823 1.00 92.12 301 THR A O 1
ATOM 2295 N N . LEU A 1 302 ? 7.184 -21.080 -18.950 1.00 92.25 302 LEU A N 1
ATOM 2296 C CA . LEU A 1 302 ? 6.873 -20.525 -17.634 1.00 92.25 302 LEU A CA 1
ATOM 2297 C C . LEU A 1 302 ? 6.407 -21.609 -16.654 1.00 92.25 302 LEU A C 1
ATOM 2299 O O . LEU A 1 302 ? 5.602 -22.481 -16.992 1.00 92.25 302 LEU A O 1
ATOM 2303 N N . MET A 1 303 ? 6.857 -21.504 -15.406 1.00 92.88 303 MET A N 1
ATOM 2304 C CA . MET A 1 303 ? 6.241 -22.130 -14.238 1.00 92.88 303 MET A CA 1
ATOM 2305 C C . MET A 1 303 ? 5.257 -21.139 -13.614 1.00 92.88 303 MET A C 1
ATOM 2307 O O . MET A 1 303 ? 5.658 -20.111 -13.071 1.00 92.88 303 MET A O 1
ATOM 2311 N N . LEU A 1 304 ? 3.965 -21.445 -13.677 1.00 92.69 304 LEU A N 1
ATOM 2312 C CA . LEU A 1 304 ? 2.918 -20.617 -13.077 1.00 92.69 304 LEU A CA 1
ATOM 2313 C C . LEU A 1 304 ? 2.877 -20.806 -11.544 1.00 92.69 304 LEU A C 1
ATOM 2315 O O . LEU A 1 304 ? 3.263 -21.875 -11.063 1.00 92.69 304 LEU A O 1
ATOM 2319 N N . PRO A 1 305 ? 2.294 -19.866 -10.772 1.00 86.94 305 PRO A N 1
ATOM 2320 C CA . PRO A 1 305 ? 2.127 -19.988 -9.312 1.00 86.94 305 PRO A CA 1
ATOM 2321 C C . PRO A 1 305 ? 1.387 -21.261 -8.879 1.00 86.94 305 PRO A C 1
ATOM 2323 O O . PRO A 1 305 ? 1.656 -21.852 -7.841 1.00 86.94 305 PRO A O 1
ATOM 2326 N N . SER A 1 306 ? 0.486 -21.750 -9.737 1.00 87.69 306 SER A N 1
ATOM 2327 C CA . SER A 1 306 ? -0.224 -23.022 -9.544 1.00 87.69 306 SER A CA 1
ATOM 2328 C C . SER A 1 306 ? 0.656 -24.282 -9.650 1.00 87.69 306 SER A C 1
ATOM 2330 O O . SER A 1 306 ? 0.154 -25.388 -9.457 1.00 87.69 306 SER A O 1
ATOM 2332 N N . GLY A 1 307 ? 1.933 -24.152 -10.025 1.00 88.88 307 GLY A N 1
ATOM 2333 C CA . GLY A 1 307 ? 2.852 -25.260 -10.309 1.00 88.88 307 GLY A CA 1
ATOM 2334 C C . GLY A 1 307 ? 2.674 -25.902 -11.690 1.00 88.88 307 GLY A C 1
ATOM 2335 O O . GLY A 1 307 ? 3.328 -26.897 -12.012 1.00 88.88 307 GLY A O 1
ATOM 2336 N N . ARG A 1 308 ? 1.780 -25.357 -12.523 1.00 95.06 308 ARG A N 1
ATOM 2337 C CA . ARG A 1 308 ? 1.631 -25.763 -13.925 1.00 95.06 308 ARG A CA 1
ATOM 2338 C C . ARG A 1 308 ? 2.766 -25.184 -14.763 1.00 95.06 308 ARG A C 1
ATOM 2340 O O . ARG A 1 308 ? 3.103 -24.015 -14.619 1.00 95.06 308 ARG A O 1
ATOM 2347 N N . ILE A 1 309 ? 3.274 -25.990 -15.690 1.00 94.94 309 ILE A N 1
ATOM 2348 C CA . ILE A 1 309 ? 4.229 -25.548 -16.709 1.00 94.94 309 ILE A CA 1
ATOM 2349 C C . ILE A 1 309 ? 3.467 -25.249 -17.995 1.00 94.94 309 ILE A C 1
ATOM 2351 O O . ILE A 1 309 ? 2.618 -26.047 -18.405 1.00 94.94 309 ILE A O 1
ATOM 2355 N N . VAL A 1 310 ? 3.773 -24.114 -18.613 1.00 93.81 310 VAL A N 1
ATOM 2356 C CA . VAL A 1 310 ? 3.244 -23.712 -19.918 1.00 93.81 310 VAL A CA 1
ATOM 2357 C C . VAL A 1 310 ? 4.390 -23.297 -20.830 1.00 93.81 310 VAL A C 1
ATOM 2359 O O . VAL A 1 310 ? 5.338 -22.665 -20.380 1.00 93.81 310 VAL A O 1
ATOM 2362 N N . GLU A 1 311 ? 4.295 -23.661 -22.101 1.00 94.25 311 GLU A N 1
ATOM 2363 C CA . GLU A 1 311 ? 5.175 -23.181 -23.165 1.00 94.25 311 GLU A CA 1
ATOM 2364 C C . GLU A 1 311 ? 4.342 -22.260 -24.052 1.00 94.25 311 GLU A C 1
ATOM 2366 O O . GLU A 1 311 ? 3.234 -22.623 -24.460 1.00 94.25 311 GLU A O 1
ATOM 2371 N N . LEU A 1 312 ? 4.830 -21.043 -24.262 1.00 91.88 312 LEU A N 1
ATOM 2372 C CA . LEU A 1 312 ? 4.094 -19.961 -24.898 1.00 91.88 312 LEU A CA 1
ATOM 2373 C C . LEU A 1 312 ? 4.944 -19.379 -26.024 1.00 91.88 312 LEU A C 1
ATOM 2375 O O . LEU A 1 312 ? 6.124 -19.096 -25.827 1.00 91.88 312 LEU A O 1
ATOM 2379 N N . ASP A 1 313 ? 4.337 -19.184 -27.192 1.00 90.81 313 ASP A N 1
ATOM 2380 C CA . ASP A 1 313 ? 4.953 -18.440 -28.291 1.00 90.81 313 ASP A CA 1
ATOM 2381 C C . ASP A 1 313 ? 4.873 -16.947 -27.962 1.00 90.81 313 ASP A C 1
ATOM 2383 O O . ASP A 1 313 ? 3.839 -16.305 -28.166 1.00 90.81 313 ASP A O 1
ATOM 2387 N N . ALA A 1 314 ? 5.950 -16.413 -27.386 1.00 84.88 314 ALA A N 1
ATOM 2388 C CA . ALA A 1 314 ? 5.999 -15.025 -26.955 1.00 84.88 314 ALA A CA 1
ATOM 2389 C C . ALA A 1 314 ? 5.805 -14.048 -28.124 1.00 84.88 314 ALA A C 1
ATOM 2391 O O . ALA A 1 314 ? 5.285 -12.960 -27.916 1.00 84.88 314 ALA A O 1
ATOM 2392 N N . ALA A 1 315 ? 6.098 -14.449 -29.365 1.00 86.69 315 ALA A N 1
ATOM 2393 C CA . ALA A 1 315 ? 5.955 -13.577 -30.528 1.00 86.69 315 ALA A CA 1
ATOM 2394 C C . ALA A 1 315 ? 4.486 -13.246 -30.837 1.00 86.69 315 ALA A C 1
ATOM 2396 O O . ALA A 1 315 ? 4.195 -12.275 -31.537 1.00 86.69 315 ALA A O 1
ATOM 2397 N N . GLN A 1 316 ? 3.559 -14.073 -30.344 1.00 88.19 316 GLN A N 1
ATOM 2398 C CA . GLN A 1 316 ? 2.120 -13.919 -30.550 1.00 88.19 316 GLN A CA 1
ATOM 2399 C C . GLN A 1 316 ? 1.428 -13.141 -29.428 1.00 88.19 316 GLN A C 1
ATOM 2401 O O . GLN A 1 316 ? 0.224 -12.899 -29.530 1.00 88.19 316 GLN A O 1
ATOM 2406 N N . ALA A 1 317 ? 2.138 -12.780 -28.358 1.00 85.44 317 ALA A N 1
ATOM 2407 C CA . ALA A 1 317 ? 1.540 -12.021 -27.273 1.00 85.44 317 ALA A CA 1
ATOM 2408 C C . ALA A 1 317 ? 1.365 -10.545 -27.667 1.00 85.44 317 ALA A C 1
ATOM 2410 O O . ALA A 1 317 ? 2.219 -9.910 -28.283 1.00 85.44 317 ALA A O 1
ATOM 2411 N N . ASP A 1 318 ? 0.224 -9.980 -27.281 1.00 81.12 318 ASP A N 1
ATOM 2412 C CA . ASP A 1 318 ? -0.106 -8.571 -27.487 1.00 81.12 318 ASP A CA 1
ATOM 2413 C C . ASP A 1 318 ? 0.690 -7.655 -26.540 1.00 81.12 318 ASP A C 1
ATOM 2415 O O . ASP A 1 318 ? 0.831 -6.455 -26.790 1.00 81.12 318 ASP A O 1
ATOM 2419 N N . ARG A 1 319 ? 1.181 -8.201 -25.416 1.00 80.19 319 ARG A N 1
ATOM 2420 C CA . ARG A 1 319 ? 1.971 -7.480 -24.407 1.00 80.19 319 ARG A CA 1
ATOM 2421 C C . ARG A 1 319 ? 2.919 -8.412 -23.657 1.00 80.19 319 ARG A C 1
ATOM 2423 O O . ARG A 1 319 ? 2.510 -9.496 -23.241 1.00 80.19 319 ARG A O 1
ATOM 2430 N N . HIS A 1 320 ? 4.126 -7.910 -23.381 1.00 74.56 320 HIS A N 1
ATOM 2431 C CA . HIS A 1 320 ? 5.140 -8.558 -22.542 1.00 74.56 320 HIS A CA 1
ATOM 2432 C C . HIS A 1 320 ? 5.538 -7.652 -21.377 1.00 74.56 320 HIS A C 1
ATOM 2434 O O . HIS A 1 320 ? 5.738 -6.449 -21.561 1.00 74.56 320 HIS A O 1
ATOM 2440 N N . VAL A 1 321 ? 5.701 -8.233 -20.191 1.00 73.38 321 VAL A N 1
ATOM 2441 C CA . VAL A 1 321 ? 6.349 -7.589 -19.040 1.00 73.38 321 VAL A CA 1
ATOM 2442 C C . VAL A 1 321 ? 7.319 -8.592 -18.427 1.00 73.38 321 VAL A C 1
ATOM 2444 O O . VAL A 1 321 ? 6.985 -9.761 -18.269 1.00 73.38 321 VAL A O 1
ATOM 2447 N N . MET A 1 322 ? 8.519 -8.147 -18.068 1.00 70.50 322 MET A N 1
ATOM 2448 C CA . MET A 1 322 ? 9.516 -8.964 -17.376 1.00 70.50 322 MET A CA 1
ATOM 2449 C C . MET A 1 322 ? 9.904 -8.278 -16.078 1.00 70.50 322 MET A C 1
ATOM 2451 O O . MET A 1 322 ? 10.263 -7.110 -16.114 1.00 70.50 322 MET A O 1
ATOM 2455 N N . VAL A 1 323 ? 9.852 -9.024 -14.978 1.00 64.75 323 VAL A N 1
ATOM 2456 C CA . VAL A 1 323 ? 10.198 -8.625 -13.616 1.00 64.75 323 VAL A CA 1
ATOM 2457 C C . VAL A 1 323 ? 11.450 -9.362 -13.176 1.00 64.75 323 VAL A C 1
ATOM 2459 O O . VAL A 1 323 ? 11.459 -10.590 -13.071 1.00 64.75 323 VAL A O 1
ATOM 2462 N N . GLY A 1 324 ? 12.494 -8.588 -12.888 1.00 55.66 324 GLY A N 1
ATOM 2463 C CA . GLY A 1 324 ? 13.799 -9.094 -12.479 1.00 55.66 324 GLY A CA 1
ATOM 2464 C C . GLY A 1 324 ? 14.793 -9.197 -13.637 1.00 55.66 324 GLY A C 1
ATOM 2465 O O . GLY A 1 324 ? 14.475 -9.685 -14.718 1.00 55.66 324 GLY A O 1
ATOM 2466 N N . GLY A 1 325 ? 16.015 -8.738 -13.362 1.00 38.16 325 GLY A N 1
ATOM 2467 C CA . GLY A 1 325 ? 17.158 -8.772 -14.268 1.00 38.16 325 GLY A CA 1
ATOM 2468 C C . GLY A 1 325 ? 17.950 -7.471 -14.203 1.00 38.16 325 GLY A C 1
ATOM 2469 O O . GLY A 1 325 ? 17.567 -6.514 -14.850 1.00 38.16 325 GLY A O 1
ATOM 2470 N N . HIS A 1 326 ? 19.020 -7.440 -13.403 1.00 36.25 326 HIS A N 1
ATOM 2471 C CA . HIS A 1 326 ? 20.286 -6.798 -13.772 1.00 36.25 326 HIS A CA 1
ATOM 2472 C C . HIS A 1 326 ? 21.384 -7.217 -12.787 1.00 36.25 326 HIS A C 1
ATOM 2474 O O . HIS A 1 326 ? 21.390 -6.810 -11.627 1.00 36.25 326 HIS A O 1
ATOM 2480 N N . ASP A 1 327 ? 22.345 -7.982 -13.299 1.00 37.06 327 ASP A N 1
ATOM 2481 C CA . ASP A 1 327 ? 23.746 -7.780 -12.954 1.00 37.06 327 ASP A CA 1
ATOM 2482 C C . ASP A 1 327 ? 24.249 -6.652 -13.863 1.00 37.06 327 ASP A C 1
ATOM 2484 O O . ASP A 1 327 ? 24.276 -6.832 -15.072 1.00 37.06 327 ASP A O 1
ATOM 2488 N N . HIS A 1 328 ? 24.649 -5.497 -13.322 1.00 27.70 328 HIS A N 1
ATOM 2489 C CA . HIS A 1 328 ? 25.705 -4.697 -13.952 1.00 27.70 328 HIS A CA 1
ATOM 2490 C C . HIS A 1 328 ? 26.469 -3.839 -12.943 1.00 27.70 328 HIS A C 1
ATOM 2492 O O . HIS A 1 328 ? 25.939 -2.988 -12.230 1.00 27.70 328 HIS A O 1
ATOM 2498 N N . VAL A 1 329 ? 27.776 -4.093 -12.942 1.00 26.27 329 VAL A N 1
ATOM 2499 C CA . VAL A 1 329 ? 28.838 -3.355 -12.266 1.00 26.27 329 VAL A CA 1
ATOM 2500 C C . VAL A 1 329 ? 28.944 -1.948 -12.861 1.00 26.27 329 VAL A C 1
ATOM 2502 O O . VAL A 1 329 ? 29.201 -1.792 -14.054 1.00 26.27 329 VAL A O 1
ATOM 2505 N N . VAL A 1 330 ? 28.794 -0.926 -12.019 1.00 25.53 330 VAL A N 1
ATOM 2506 C CA . VAL A 1 330 ? 28.975 0.487 -12.382 1.00 25.53 330 VAL A CA 1
ATOM 2507 C C . VAL A 1 330 ? 30.470 0.828 -12.467 1.00 25.53 330 VAL A C 1
ATOM 2509 O O . VAL A 1 330 ? 31.242 0.501 -11.561 1.00 25.53 330 VAL A O 1
ATOM 2512 N N . ARG A 1 331 ? 30.869 1.516 -13.542 1.00 25.78 331 ARG A N 1
ATOM 2513 C CA . ARG A 1 331 ? 32.056 2.382 -13.587 1.00 25.78 331 ARG A CA 1
ATOM 2514 C C . ARG A 1 331 ? 31.619 3.832 -13.661 1.00 25.78 331 ARG A C 1
ATOM 2516 O O . ARG A 1 331 ? 30.663 4.096 -14.419 1.00 25.78 331 ARG A O 1
#

Sequence (331 aa):
MENTCSTSLDALVEAFRRHPSYSRLMEHTPGLGSVVPWTVVECSHDMFEATGLVVRGSLESGTWDLCGSFRLFTTDFVADGEVLTIHGWCGEVAVRETRADRPTSAPAPDWDDLFSNPESQVRAFRAALDAYPMRGELMLRTPFLGVGVPWVVVRLGGLDDAELGLVVAGGLVARPDGSRDWDLNRPFQAFVTPRGSPARIVPVDPACSPVSVECTVPADAWHHAEPEALTMLGEMADAMAAWSARSDLVVAWTRRAAVEGLTPAPARYVELAFGTDVYRGLEIAGPDVDDMGCDWNEPITLMLPSGRIVELDAAQADRHVMVGGHDHVVR

Organism: Gluconacetobacter diazotrophicus (NCBI:txid33996)